Protein AF-A0A6A6GW51-F1 (afdb_monomer)

Radius of gyration: 54.44 Å; Cα contacts (8 Å, |Δi|>4): 30; chains: 1; bounding box: 135×42×123 Å

Mean predicted aligned error: 19.37 Å

Structure (mmCIF, N/CA/C/O backbone):
data_AF-A0A6A6GW51-F1
#
_entry.id   AF-A0A6A6GW51-F1
#
loop_
_atom_site.group_PDB
_atom_site.id
_atom_site.type_symbol
_atom_site.label_atom_id
_atom_site.label_alt_id
_atom_site.label_comp_id
_atom_site.label_asym_id
_atom_site.label_entity_id
_atom_site.label_seq_id
_atom_site.pdbx_PDB_ins_code
_atom_site.Cartn_x
_atom_site.Cartn_y
_atom_site.Cartn_z
_atom_site.occupancy
_atom_site.B_iso_or_equiv
_atom_site.auth_seq_id
_atom_site.auth_comp_id
_atom_site.auth_asym_id
_atom_site.auth_atom_id
_atom_site.pdbx_PDB_model_num
ATOM 1 N N . MET A 1 1 ? -64.949 9.909 53.717 1.00 53.03 1 MET A N 1
ATOM 2 C CA . MET A 1 1 ? -64.886 8.575 53.078 1.00 53.03 1 MET A CA 1
ATOM 3 C C . MET A 1 1 ? -65.392 8.638 51.644 1.00 53.03 1 MET A C 1
ATOM 5 O O . MET A 1 1 ? -64.662 8.200 50.771 1.00 53.03 1 MET A O 1
ATOM 9 N N . GLU A 1 2 ? -66.553 9.251 51.381 1.00 60.69 2 GLU A N 1
ATOM 10 C CA . GLU A 1 2 ? -67.082 9.408 50.010 1.00 60.69 2 GLU A CA 1
ATOM 11 C C . GLU A 1 2 ? -66.197 10.273 49.086 1.00 60.69 2 GLU A C 1
ATOM 13 O O . GLU A 1 2 ? -66.047 9.954 47.909 1.00 60.69 2 GLU A O 1
ATOM 18 N N . SER A 1 3 ? -65.526 11.307 49.610 1.00 69.00 3 SER A N 1
ATOM 19 C CA . SER A 1 3 ? -64.604 12.156 48.832 1.00 69.00 3 SER A CA 1
ATOM 20 C C . SER A 1 3 ? -63.384 11.399 48.292 1.00 69.00 3 SER A C 1
ATOM 22 O O . SER A 1 3 ? -63.082 11.489 47.109 1.00 69.00 3 SER A O 1
ATOM 24 N N . ILE A 1 4 ? -62.739 10.577 49.128 1.00 80.19 4 ILE A N 1
ATOM 25 C CA . ILE A 1 4 ? -61.566 9.775 48.737 1.00 80.19 4 ILE A CA 1
ATOM 26 C C . ILE A 1 4 ? -61.953 8.762 47.653 1.00 80.19 4 ILE A C 1
ATOM 28 O O . ILE A 1 4 ? -61.217 8.578 46.689 1.00 80.19 4 ILE A O 1
ATOM 32 N N . SER A 1 5 ? -63.128 8.128 47.763 1.00 79.00 5 SER A N 1
ATOM 33 C CA . SER A 1 5 ? -63.598 7.203 46.725 1.00 79.00 5 SER A CA 1
ATOM 34 C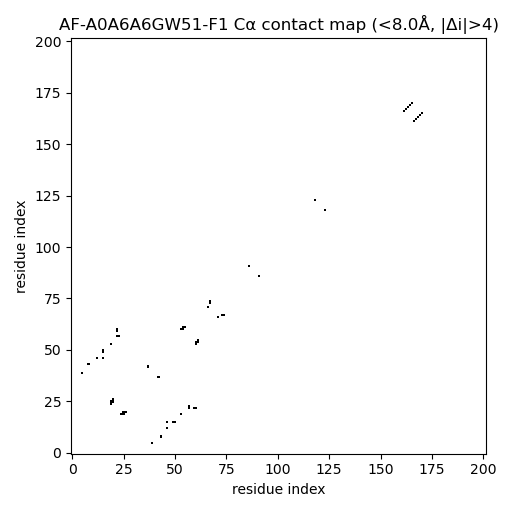 C . SER A 1 5 ? -63.853 7.899 45.388 1.00 79.00 5 SER A C 1
ATOM 36 O O . SER A 1 5 ? -63.518 7.332 44.350 1.00 79.00 5 SER A O 1
ATOM 38 N N . LEU A 1 6 ? -64.376 9.129 45.397 1.00 78.31 6 LEU A N 1
ATOM 39 C CA . LEU A 1 6 ? -64.575 9.911 44.175 1.00 78.31 6 LEU A CA 1
ATOM 40 C C . LEU A 1 6 ? -63.238 10.324 43.547 1.00 78.31 6 LEU A C 1
ATOM 42 O O . LEU A 1 6 ? -63.050 10.116 42.354 1.00 78.31 6 LEU A O 1
ATOM 46 N N . GLU A 1 7 ? -62.276 10.787 44.349 1.00 81.25 7 GLU A N 1
ATOM 47 C CA . GLU A 1 7 ? -60.927 11.130 43.876 1.00 81.25 7 GLU A CA 1
ATOM 48 C C . GLU A 1 7 ? -60.197 9.917 43.273 1.00 81.25 7 GLU A C 1
ATOM 50 O O . GLU A 1 7 ? -59.588 10.011 42.206 1.00 81.25 7 GLU A O 1
ATOM 55 N N . THR A 1 8 ? -60.286 8.741 43.909 1.00 86.94 8 THR A N 1
ATOM 56 C CA . THR A 1 8 ? -59.692 7.516 43.345 1.00 86.94 8 THR A CA 1
ATOM 57 C C . THR A 1 8 ? -60.368 7.089 42.047 1.00 86.94 8 THR A C 1
ATOM 59 O O . THR A 1 8 ? -59.701 6.570 41.154 1.00 86.94 8 THR A O 1
ATOM 62 N N . LEU A 1 9 ? -61.672 7.326 41.916 1.00 82.81 9 LEU A N 1
ATOM 63 C CA . LEU A 1 9 ? -62.430 6.973 40.727 1.00 82.81 9 LEU A CA 1
ATOM 64 C C . LEU A 1 9 ? -62.098 7.911 39.558 1.00 82.81 9 LEU A C 1
ATOM 66 O O . LEU A 1 9 ? -61.848 7.425 38.459 1.00 82.81 9 LEU A O 1
ATOM 70 N N . GLU A 1 10 ? -61.965 9.217 39.801 1.00 82.50 10 GLU A N 1
ATOM 71 C CA . GLU A 1 10 ? -61.469 10.179 38.804 1.00 82.50 10 GLU A CA 1
ATOM 72 C C . GLU A 1 10 ? -60.030 9.855 38.364 1.00 82.50 10 GLU A C 1
ATOM 74 O O . GLU A 1 10 ? -59.686 9.926 37.179 1.00 82.50 10 GLU A O 1
ATOM 79 N N . LEU A 1 11 ? -59.177 9.414 39.295 1.00 85.44 11 LEU A N 1
ATOM 80 C CA . LEU A 1 11 ? -57.831 8.950 38.961 1.00 85.44 11 LEU A CA 1
ATOM 81 C C . LEU A 1 11 ? -57.869 7.696 38.074 1.00 85.44 11 LEU A C 1
ATOM 83 O O . LEU A 1 11 ? -57.087 7.588 37.130 1.00 85.44 11 LEU A O 1
ATOM 87 N N . LEU A 1 12 ? -58.767 6.748 38.343 1.00 84.25 12 LEU A N 1
ATOM 88 C CA . LEU A 1 12 ? -58.925 5.549 37.517 1.00 84.25 12 LEU A CA 1
ATOM 89 C C . LEU A 1 12 ? -59.473 5.879 36.127 1.00 84.25 12 LEU A C 1
ATOM 91 O O . LEU A 1 12 ? -58.944 5.368 35.140 1.00 84.25 12 LEU A O 1
ATOM 95 N N . GLU A 1 13 ? -60.452 6.778 36.035 1.00 83.00 13 GLU A N 1
ATOM 96 C CA . GLU A 1 13 ? -60.959 7.301 34.765 1.00 83.00 13 GLU A CA 1
ATOM 97 C C . GLU A 1 13 ? -59.830 7.954 33.964 1.00 83.00 13 GLU A C 1
ATOM 99 O O . GLU A 1 13 ? -59.575 7.550 32.829 1.00 83.00 13 GLU A O 1
ATOM 104 N N . SER A 1 14 ? -59.077 8.890 34.547 1.00 84.00 14 SER A N 1
ATOM 105 C CA . SER A 1 14 ? -57.968 9.555 33.845 1.00 84.00 14 SER A CA 1
ATOM 106 C C . SER A 1 14 ? -56.879 8.577 33.380 1.00 84.00 14 SER A C 1
ATOM 108 O O . SER A 1 14 ? -56.317 8.728 32.290 1.00 84.00 14 SER A O 1
ATOM 110 N N . ARG A 1 15 ? -56.600 7.532 34.168 1.00 84.62 15 ARG A N 1
ATOM 111 C CA . ARG A 1 15 ? -55.650 6.479 33.795 1.00 84.62 15 ARG A CA 1
ATOM 112 C C . ARG A 1 15 ? -56.169 5.615 32.653 1.00 84.62 15 ARG A C 1
ATOM 114 O O . ARG A 1 15 ? -55.384 5.323 31.753 1.00 84.62 15 ARG A O 1
ATOM 121 N N . LEU A 1 16 ? -57.448 5.242 32.658 1.00 83.06 16 LEU A N 1
ATOM 122 C CA . LEU A 1 16 ? -58.065 4.492 31.563 1.00 83.06 16 LEU A CA 1
ATOM 123 C C . LEU A 1 16 ? -57.949 5.265 30.244 1.00 83.06 16 LEU A C 1
ATOM 125 O O . LEU A 1 16 ? -57.436 4.723 29.269 1.00 83.06 16 LEU A O 1
ATOM 129 N N . HIS A 1 17 ? -58.297 6.554 30.256 1.00 80.31 17 HIS A N 1
ATOM 130 C CA . HIS A 1 17 ? -58.190 7.427 29.082 1.00 80.31 17 HIS A CA 1
ATOM 131 C C . HIS A 1 17 ? -56.751 7.539 28.565 1.00 80.31 17 HIS A C 1
ATOM 133 O O . HIS A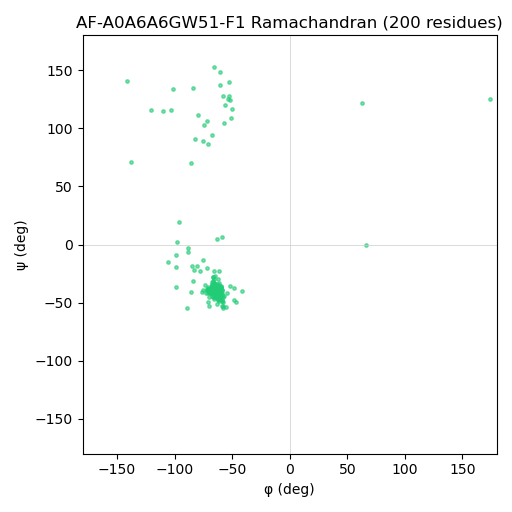 1 17 ? -56.507 7.575 27.360 1.00 80.31 17 HIS A O 1
ATOM 139 N N . ARG A 1 18 ? -55.764 7.576 29.467 1.00 81.38 18 ARG A N 1
ATOM 140 C CA . ARG A 1 18 ? -54.349 7.623 29.080 1.00 81.38 18 ARG A CA 1
ATOM 141 C C . ARG A 1 18 ? -53.886 6.323 28.421 1.00 81.38 18 ARG A C 1
ATOM 143 O O . ARG A 1 18 ? -53.092 6.380 27.485 1.00 81.38 18 ARG A O 1
ATOM 150 N N . ILE A 1 19 ? -54.359 5.174 28.903 1.00 81.94 19 ILE A N 1
ATOM 151 C CA . ILE A 1 19 ? -54.043 3.867 28.312 1.00 81.94 19 ILE A CA 1
ATOM 152 C C . ILE A 1 19 ? -54.729 3.737 26.951 1.00 81.94 19 ILE A C 1
ATOM 154 O O . ILE A 1 19 ? -54.080 3.363 25.981 1.00 81.94 19 ILE A O 1
ATOM 158 N N . GLU A 1 20 ? -56.000 4.116 26.849 1.00 81.19 20 GLU A N 1
ATOM 159 C CA . GLU A 1 20 ? -56.740 4.125 25.588 1.00 81.19 20 GLU A CA 1
ATOM 160 C C . GLU A 1 20 ? -56.057 5.009 24.534 1.00 81.19 20 GLU A C 1
ATOM 162 O O . GLU A 1 20 ? -55.844 4.566 23.403 1.00 81.19 20 GLU A O 1
ATOM 167 N N . TYR A 1 21 ? -55.615 6.211 24.922 1.00 80.19 21 TYR A N 1
ATOM 168 C CA . TYR A 1 21 ? -54.839 7.098 24.056 1.00 80.19 21 TYR A CA 1
ATOM 169 C C . TYR A 1 21 ? -53.510 6.474 23.617 1.00 80.19 21 TYR A C 1
ATOM 171 O O . TYR A 1 21 ? -53.162 6.538 22.440 1.00 80.19 21 TYR A O 1
ATOM 179 N N . ALA A 1 22 ? -52.771 5.852 24.537 1.00 79.75 22 ALA A N 1
ATOM 180 C CA . ALA A 1 22 ? -51.489 5.227 24.222 1.00 79.75 22 ALA A CA 1
ATOM 181 C C . ALA A 1 22 ? -51.632 4.019 23.281 1.00 79.75 22 ALA A C 1
ATOM 183 O O . ALA A 1 22 ? -50.751 3.783 22.460 1.00 79.75 22 ALA A O 1
ATOM 184 N N . VAL A 1 23 ? -52.730 3.267 23.392 1.00 77.31 23 VAL A N 1
ATOM 185 C CA . VAL A 1 23 ? -52.968 2.042 22.617 1.00 77.31 23 VAL A CA 1
ATOM 186 C C . VAL A 1 23 ? -53.587 2.331 21.250 1.00 77.31 23 VAL A C 1
ATOM 188 O O . VAL A 1 23 ? -53.218 1.700 20.264 1.00 77.31 23 VAL A O 1
ATOM 191 N N . THR A 1 24 ? -54.534 3.266 21.165 1.00 76.69 24 THR A N 1
ATOM 192 C CA . THR A 1 24 ? -55.306 3.506 19.931 1.00 76.69 24 THR A CA 1
ATOM 193 C C . THR A 1 24 ? -54.904 4.783 19.193 1.00 76.69 24 THR A C 1
ATOM 195 O O . THR A 1 24 ? -55.285 4.964 18.035 1.00 76.69 24 THR A O 1
ATOM 198 N N . GLY A 1 25 ? -54.159 5.687 19.842 1.00 71.44 25 GLY A N 1
ATOM 199 C CA . GLY A 1 25 ? -53.729 6.976 19.289 1.00 71.44 25 GLY A CA 1
ATOM 200 C C . GLY A 1 25 ? -54.864 7.971 19.010 1.00 71.44 25 GLY A C 1
ATOM 201 O O . GLY A 1 25 ? -54.605 9.080 18.544 1.00 71.44 25 GLY A O 1
ATOM 202 N N . LYS A 1 26 ? -56.122 7.604 19.278 1.00 59.94 26 LYS A N 1
ATOM 203 C CA . LYS A 1 26 ? -57.304 8.433 19.029 1.00 59.94 26 LYS A CA 1
ATOM 204 C C . LYS A 1 26 ? -57.776 9.026 20.350 1.00 59.94 26 LYS A C 1
ATOM 206 O O . LYS A 1 26 ? -58.226 8.307 21.231 1.00 59.94 26 LYS A O 1
ATOM 211 N N . THR A 1 27 ? -57.721 10.350 20.490 1.00 55.50 27 THR A N 1
ATOM 212 C CA . THR A 1 27 ? -58.542 11.035 21.495 1.00 55.50 27 THR A CA 1
ATOM 213 C C . THR A 1 27 ? -59.924 11.209 20.891 1.00 55.50 27 THR A C 1
ATOM 215 O O . THR A 1 27 ? -60.193 12.175 20.176 1.00 55.50 27 THR A O 1
ATOM 218 N N . GLN A 1 28 ? -60.817 10.246 21.107 1.00 47.03 28 GLN A N 1
ATOM 219 C CA . GLN A 1 28 ? -62.205 10.442 20.713 1.00 47.03 28 GLN A CA 1
ATOM 220 C C . GLN A 1 28 ? -62.819 11.473 21.666 1.00 47.03 28 GLN A C 1
ATOM 222 O O . GLN A 1 28 ? -63.351 11.171 22.726 1.00 47.03 28 GLN A O 1
ATOM 227 N N . ARG A 1 29 ? -62.642 12.747 21.319 1.00 44.72 29 ARG A N 1
ATOM 228 C CA . ARG A 1 29 ? -63.246 13.879 22.006 1.00 44.72 29 ARG A CA 1
ATOM 229 C C . ARG A 1 29 ? -64.685 14.000 21.523 1.00 44.72 29 ARG A C 1
ATOM 231 O O . ARG A 1 29 ? -64.880 14.396 20.380 1.00 44.72 29 ARG A O 1
ATOM 238 N N . ALA A 1 30 ? -65.655 13.719 22.393 1.00 37.59 30 ALA A N 1
ATOM 239 C CA . ALA A 1 30 ? -66.802 14.599 22.656 1.00 37.59 30 ALA A C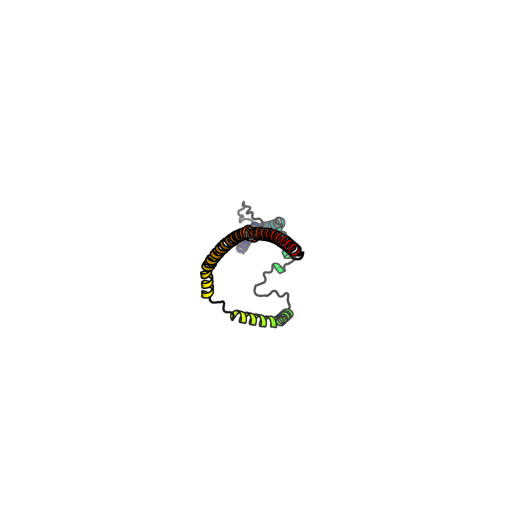A 1
ATOM 240 C C . ALA A 1 30 ? -67.832 13.939 23.592 1.00 37.59 30 ALA A C 1
ATOM 242 O O . ALA A 1 30 ? -68.377 12.897 23.252 1.00 37.59 30 ALA A O 1
ATOM 243 N N . SER A 1 31 ? -68.139 14.660 24.681 1.00 41.00 31 SER A N 1
ATOM 244 C CA . SER A 1 31 ? -69.232 14.480 25.655 1.00 41.00 31 SER A CA 1
ATOM 245 C C . SER A 1 31 ? -69.206 13.178 26.461 1.00 41.00 31 SER A C 1
ATOM 247 O O . SER A 1 31 ? -69.244 12.095 25.911 1.00 41.00 31 SER A O 1
ATOM 249 N N . GLU A 1 32 ? -69.156 13.200 27.788 1.00 41.81 32 GLU A N 1
ATOM 250 C CA . GLU A 1 32 ? -69.950 14.039 28.684 1.00 41.81 32 GLU A CA 1
ATOM 251 C C . GLU A 1 32 ? -69.099 14.519 29.866 1.00 41.81 32 GLU A C 1
ATOM 253 O O . GLU A 1 32 ? -68.299 13.775 30.429 1.00 41.81 32 GLU A O 1
ATOM 258 N N . VAL A 1 33 ? -69.288 15.777 30.269 1.00 46.53 33 VAL A N 1
ATOM 259 C CA . VAL A 1 33 ? -68.902 16.230 31.612 1.00 46.53 33 VAL A CA 1
ATOM 260 C C . VAL A 1 33 ? -69.544 15.252 32.595 1.00 46.53 33 VAL A C 1
ATOM 262 O O . VAL A 1 33 ? -70.761 15.058 32.512 1.00 46.53 33 VAL A O 1
ATOM 265 N N . PRO A 1 34 ? -68.787 14.601 33.490 1.00 49.03 34 PRO A N 1
ATOM 266 C CA . PRO A 1 34 ? -69.358 13.541 34.283 1.00 49.03 34 PRO A CA 1
ATOM 267 C C . PRO A 1 34 ? -70.243 14.223 35.325 1.00 49.03 34 PRO A C 1
ATOM 269 O O . PRO A 1 34 ? -69.761 14.827 36.280 1.00 49.03 34 PRO A O 1
ATOM 272 N N . SER A 1 35 ? -71.560 14.186 35.105 1.00 46.84 35 SER A N 1
ATOM 273 C CA . SER A 1 35 ? -72.533 14.699 36.063 1.00 46.84 35 SER A CA 1
ATOM 274 C C . SER A 1 35 ? -72.201 14.095 37.427 1.00 46.84 35 SER A C 1
ATOM 276 O O . SER A 1 35 ? -72.225 12.870 37.611 1.00 46.84 35 SER A O 1
ATOM 278 N N . HIS A 1 36 ? -71.843 14.951 38.385 1.00 51.97 36 HIS A N 1
ATOM 279 C CA . HIS A 1 36 ? -71.544 14.580 39.771 1.00 51.97 36 HIS A CA 1
ATOM 280 C C . HIS A 1 36 ? -72.773 13.985 40.500 1.00 51.97 36 HIS A C 1
ATOM 282 O O . HIS A 1 36 ? -72.701 13.700 41.689 1.00 51.97 36 HIS A O 1
ATOM 288 N N . ALA A 1 37 ? -73.897 13.781 39.796 1.00 48.62 37 ALA A N 1
ATOM 289 C CA . ALA A 1 37 ? -75.140 13.203 40.301 1.00 48.62 37 ALA A CA 1
ATOM 290 C C . ALA A 1 37 ? -75.315 11.695 40.005 1.00 48.62 37 ALA A C 1
ATOM 292 O O . ALA A 1 37 ? -76.355 11.126 40.332 1.00 48.62 37 ALA A O 1
ATOM 293 N N . SER A 1 38 ? -74.338 11.033 39.374 1.00 59.97 38 SER A N 1
ATOM 294 C CA . SER A 1 38 ? -74.390 9.586 39.103 1.00 59.97 38 SER A CA 1
ATOM 295 C C . SER A 1 38 ? -73.904 8.766 40.306 1.00 59.97 38 SER A C 1
ATOM 297 O O . SER A 1 38 ? -72.885 9.077 40.918 1.00 59.97 38 SER A O 1
ATOM 299 N N . THR A 1 39 ? -74.629 7.701 40.665 1.00 73.31 39 THR A N 1
ATOM 300 C CA . THR A 1 39 ? -74.241 6.798 41.762 1.00 73.31 39 THR A CA 1
ATOM 301 C C . THR A 1 39 ? -72.889 6.148 41.454 1.00 73.31 39 THR A C 1
ATOM 303 O O . THR A 1 39 ? -72.683 5.687 40.332 1.00 73.31 39 THR A O 1
ATOM 306 N N . ILE A 1 40 ? -71.990 6.051 42.441 1.00 74.25 40 ILE A N 1
ATOM 307 C CA . ILE A 1 40 ? -70.626 5.489 42.307 1.00 74.25 40 ILE A CA 1
ATOM 308 C C . ILE A 1 40 ? -70.621 4.130 41.576 1.00 74.25 40 ILE A C 1
ATOM 310 O O . ILE A 1 40 ? -69.754 3.870 40.743 1.00 74.25 40 ILE A O 1
ATOM 314 N N . SER A 1 41 ? -71.631 3.288 41.818 1.00 77.06 41 SER A N 1
ATOM 315 C CA . SER A 1 41 ? -71.807 1.991 41.150 1.00 77.06 41 SER A CA 1
ATOM 316 C C . SER A 1 41 ? -72.000 2.098 39.633 1.00 77.06 41 SER A C 1
ATOM 318 O O . SER A 1 41 ? -71.453 1.291 38.886 1.00 77.06 41 SER A O 1
ATOM 320 N N . SER A 1 42 ? -72.735 3.108 39.157 1.00 76.12 42 SER A N 1
ATOM 321 C CA . SER A 1 42 ? -72.953 3.340 37.723 1.00 76.12 42 SER A CA 1
ATOM 322 C C . SER A 1 42 ? -71.673 3.771 37.004 1.00 76.12 42 SER A C 1
ATOM 324 O O . SER A 1 42 ? -71.425 3.310 35.889 1.00 76.12 42 SER A O 1
ATOM 326 N N . ARG A 1 43 ? -70.824 4.568 37.671 1.00 74.12 43 ARG A N 1
ATOM 327 C CA . ARG A 1 43 ? -69.516 4.988 37.147 1.00 74.12 43 ARG A CA 1
ATOM 328 C C . ARG A 1 43 ? -68.494 3.857 37.123 1.00 74.12 43 ARG A C 1
ATOM 330 O O . ARG A 1 43 ? -67.748 3.701 36.160 1.00 74.12 43 ARG A O 1
ATOM 337 N N . LEU A 1 44 ? -68.494 3.013 38.151 1.00 78.56 44 LEU A N 1
ATOM 338 C CA . LEU A 1 44 ? -67.672 1.807 38.141 1.00 78.56 44 LEU A CA 1
ATOM 339 C C . LEU A 1 44 ? -68.098 0.865 37.003 1.00 78.56 44 LEU A C 1
ATOM 341 O O . LEU A 1 44 ? -67.253 0.345 36.280 1.00 78.56 44 LEU A O 1
ATOM 345 N N . GLY A 1 45 ? -69.408 0.733 36.770 1.00 80.88 45 GLY A N 1
ATOM 346 C CA . GLY A 1 45 ? -69.942 -0.036 35.647 1.00 80.88 45 GLY A CA 1
ATOM 347 C C . GLY A 1 45 ? -69.629 0.563 34.267 1.00 80.88 45 GLY A C 1
ATOM 348 O O . GLY A 1 45 ? -69.548 -0.177 33.288 1.00 80.88 45 GLY A O 1
ATOM 349 N N . SER A 1 46 ? -69.450 1.883 34.126 1.00 78.19 46 SER A N 1
ATOM 350 C CA . SER A 1 46 ? -68.944 2.471 32.871 1.00 78.19 46 SER A CA 1
ATOM 351 C C . SER A 1 46 ? -67.445 2.243 32.687 1.00 78.19 46 SER A C 1
ATOM 353 O O . SER A 1 46 ? -67.030 1.912 31.580 1.00 78.19 46 SER A O 1
ATOM 355 N N . LEU A 1 47 ? -66.650 2.341 33.756 1.00 79.81 47 LEU A N 1
ATOM 356 C CA . LEU A 1 47 ? -65.217 2.029 33.732 1.00 79.81 47 LEU A CA 1
ATOM 357 C C . LEU A 1 47 ? -64.946 0.576 33.335 1.00 79.81 47 LEU A C 1
ATOM 359 O O . LEU A 1 47 ? -64.084 0.310 32.501 1.00 79.81 47 LEU A O 1
ATOM 363 N N . GLU A 1 48 ? -65.701 -0.362 33.904 1.00 82.81 48 GLU A N 1
ATOM 364 C CA . GLU A 1 48 ? -65.573 -1.784 33.593 1.00 82.81 48 GLU A CA 1
ATOM 365 C C . GLU A 1 48 ? -65.923 -2.070 32.129 1.00 82.81 48 GLU A C 1
ATOM 367 O O . GLU A 1 48 ? -65.167 -2.750 31.434 1.00 82.81 48 GLU A O 1
ATOM 372 N N . ARG A 1 49 ? -67.015 -1.481 31.625 1.00 82.69 49 ARG A N 1
ATOM 373 C CA . ARG A 1 49 ? -67.379 -1.577 30.205 1.00 82.69 49 ARG A CA 1
ATOM 374 C C . ARG A 1 49 ? -66.301 -0.981 29.298 1.00 82.69 49 ARG A C 1
ATOM 376 O O . ARG A 1 49 ? -65.988 -1.594 28.285 1.00 82.69 49 ARG A O 1
ATOM 383 N N . GLY A 1 50 ? -65.699 0.148 29.683 1.00 79.62 50 GLY A N 1
ATOM 384 C CA . GLY A 1 50 ? -64.593 0.779 28.952 1.00 79.62 50 GLY A CA 1
ATOM 385 C C . GLY A 1 50 ? -63.328 -0.086 28.903 1.00 79.62 50 GLY A C 1
ATOM 386 O O . GLY A 1 50 ? -62.704 -0.240 27.852 1.00 79.62 50 GLY A O 1
ATOM 387 N N . LEU A 1 51 ? -62.975 -0.727 30.020 1.00 78.50 51 LEU A N 1
ATOM 388 C CA . LEU A 1 51 ? -61.867 -1.685 30.079 1.00 78.50 51 LEU A CA 1
ATOM 389 C C . LEU A 1 51 ? -62.135 -2.927 29.222 1.00 78.50 51 LEU A C 1
ATOM 391 O O . LEU A 1 51 ? -61.252 -3.364 28.486 1.00 78.50 51 LEU A O 1
ATOM 395 N N . GLN A 1 52 ? -63.351 -3.474 29.282 1.00 80.75 52 GLN A N 1
ATOM 396 C CA . GLN A 1 52 ? -63.748 -4.620 28.462 1.00 80.75 52 GLN A CA 1
ATOM 397 C C . GLN A 1 52 ? -63.746 -4.269 26.970 1.00 80.75 52 GLN A C 1
ATOM 399 O O . GLN A 1 52 ? -63.238 -5.053 26.168 1.00 80.75 52 GLN A O 1
ATOM 404 N N . SER A 1 53 ? -64.226 -3.080 26.589 1.00 80.06 53 SER A N 1
ATOM 405 C CA . SER A 1 53 ? -64.162 -2.625 25.198 1.00 80.06 53 SER A CA 1
ATOM 406 C C . SER A 1 53 ? -62.727 -2.416 24.722 1.00 80.06 53 SER A C 1
ATOM 408 O O . SER A 1 53 ? -62.417 -2.747 23.583 1.00 80.06 53 SER A O 1
ATOM 410 N N . LEU A 1 54 ? -61.828 -1.934 25.585 1.00 78.88 54 LEU A N 1
ATOM 411 C CA . LEU A 1 54 ? -60.418 -1.757 25.237 1.00 78.88 54 LEU A CA 1
ATOM 412 C C . LEU A 1 54 ? -59.692 -3.102 25.081 1.00 78.88 54 LEU A C 1
ATOM 414 O O . LEU A 1 54 ? -58.881 -3.262 24.169 1.00 78.88 54 LEU A O 1
ATOM 418 N N . ALA A 1 55 ? -60.019 -4.081 25.928 1.00 79.19 55 ALA A N 1
ATOM 419 C CA . ALA A 1 55 ? -59.484 -5.436 25.837 1.00 79.19 55 ALA A CA 1
ATOM 420 C C . ALA A 1 55 ? -59.966 -6.185 24.582 1.00 79.19 55 ALA A C 1
ATOM 422 O O . ALA A 1 55 ? -59.210 -6.971 24.019 1.00 79.19 55 ALA A O 1
ATOM 423 N N . GLN A 1 56 ? -61.204 -5.942 24.138 1.00 78.81 56 GLN A N 1
ATOM 424 C CA . GLN A 1 56 ? -61.766 -6.557 22.927 1.00 78.81 56 GLN A CA 1
ATOM 425 C C . GLN A 1 56 ? -61.392 -5.807 21.640 1.00 78.81 56 GLN A C 1
ATOM 427 O O . GLN A 1 56 ? -61.277 -6.424 20.586 1.00 78.81 56 GLN A O 1
ATOM 432 N N . GLY A 1 57 ? -61.225 -4.484 21.707 1.00 75.50 57 GLY A N 1
ATOM 433 C CA . GLY A 1 57 ? -60.989 -3.629 20.542 1.00 75.50 57 GLY A CA 1
ATOM 434 C C . GLY A 1 57 ? -59.529 -3.535 20.094 1.00 75.50 57 GLY A C 1
ATOM 435 O O . GLY A 1 57 ? -59.275 -3.128 18.963 1.00 75.50 57 GLY A O 1
ATOM 436 N N . SER A 1 58 ? -58.567 -3.895 20.950 1.00 80.88 58 SER A N 1
ATOM 437 C CA . SER A 1 58 ? -57.139 -3.847 20.628 1.00 80.88 58 SER A CA 1
ATOM 438 C C . SER A 1 58 ? -56.493 -5.225 20.738 1.00 80.88 58 SER A C 1
ATOM 440 O O . SER A 1 58 ? -56.364 -5.782 21.830 1.00 80.88 58 SER A O 1
ATOM 442 N N . GLU A 1 59 ? -56.016 -5.737 19.603 1.00 81.19 59 GLU A N 1
ATOM 443 C CA . GLU A 1 59 ? -55.248 -6.986 19.524 1.00 81.19 59 GLU A CA 1
ATOM 444 C C . GLU A 1 59 ? -54.029 -6.945 20.459 1.00 81.19 59 GLU A C 1
ATOM 446 O O . GLU A 1 59 ? -53.819 -7.872 21.237 1.00 81.19 59 GLU A O 1
ATOM 451 N N . VAL A 1 60 ? -53.332 -5.806 20.515 1.00 81.31 60 VAL A N 1
ATOM 452 C CA . VAL A 1 60 ? -52.154 -5.582 21.370 1.00 81.31 60 VAL A CA 1
ATOM 453 C C . VAL A 1 60 ? -52.467 -5.776 22.856 1.00 81.31 60 VAL A C 1
ATOM 455 O O . VAL A 1 60 ? -51.679 -6.375 23.586 1.00 81.31 6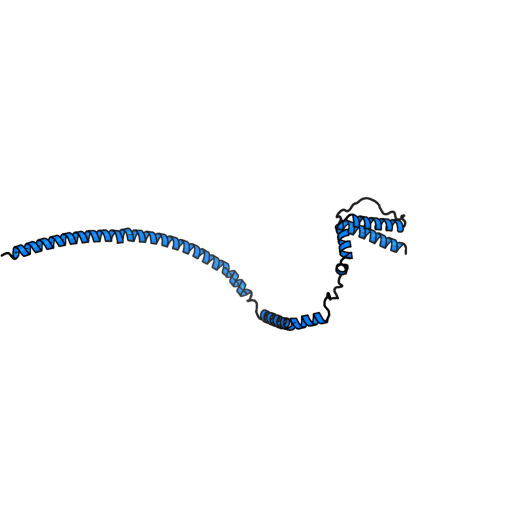0 VAL A O 1
ATOM 458 N N . VAL A 1 61 ? -53.620 -5.294 23.331 1.00 82.62 61 VAL A N 1
ATOM 459 C CA . VAL A 1 61 ? -54.019 -5.461 24.740 1.00 82.62 61 VAL A CA 1
ATOM 460 C C . VAL A 1 61 ? -54.358 -6.922 25.027 1.00 82.62 61 VAL A C 1
ATOM 462 O O . VAL A 1 61 ? -53.972 -7.447 26.072 1.00 82.62 61 VAL A O 1
ATOM 465 N N . SER A 1 62 ? -55.024 -7.601 24.092 1.00 81.00 62 SER A N 1
ATOM 466 C CA . SER A 1 62 ? -55.345 -9.023 24.226 1.00 81.00 62 SER A CA 1
ATOM 467 C C . SER A 1 62 ? -54.087 -9.903 24.254 1.00 81.00 62 SER A C 1
ATOM 469 O O . SER A 1 62 ? -53.982 -10.802 25.092 1.00 81.00 62 SER A O 1
ATOM 471 N N . GLU A 1 63 ? -53.091 -9.597 23.420 1.00 82.81 63 GLU A N 1
ATOM 472 C CA . GLU A 1 63 ? -51.800 -10.281 23.398 1.00 82.81 63 GLU A CA 1
ATOM 473 C C . GLU A 1 63 ? -51.008 -10.029 24.679 1.00 82.81 63 GLU A C 1
ATOM 475 O O . GLU A 1 63 ? -50.434 -10.963 25.236 1.00 82.81 63 GLU A O 1
ATOM 480 N N . LEU A 1 64 ? -51.020 -8.800 25.201 1.00 84.19 64 LEU A N 1
ATOM 481 C CA . LEU A 1 64 ? -50.333 -8.459 26.447 1.00 84.19 64 LEU A CA 1
ATOM 482 C C . LEU A 1 64 ? -50.953 -9.201 27.639 1.00 84.19 64 LEU A C 1
ATOM 484 O O . LEU A 1 64 ? -50.224 -9.756 28.457 1.00 84.19 64 LEU A O 1
ATOM 488 N N . LEU A 1 65 ? -52.284 -9.307 27.704 1.00 83.75 65 LEU A N 1
ATOM 489 C CA . LEU A 1 65 ? -52.968 -10.105 28.728 1.00 83.75 65 LEU A CA 1
ATOM 490 C C . LEU A 1 65 ? -52.672 -11.610 28.585 1.00 83.75 65 LEU A C 1
ATOM 492 O O . LEU A 1 65 ? -52.445 -12.301 29.583 1.00 83.75 65 LEU A O 1
ATOM 496 N N . GLN A 1 66 ? -52.601 -12.138 27.359 1.00 85.31 66 GLN A N 1
ATOM 497 C CA . GLN A 1 66 ? -52.161 -13.520 27.122 1.00 85.31 66 GLN A CA 1
ATOM 498 C C . GLN A 1 66 ? -50.693 -13.737 27.514 1.00 85.31 66 GLN A C 1
ATOM 500 O O . GLN A 1 66 ? -50.336 -14.782 28.059 1.00 85.31 66 GLN A O 1
ATOM 505 N N . LEU A 1 67 ? -49.833 -12.752 27.271 1.00 84.44 67 LEU A N 1
ATOM 506 C CA . LEU A 1 67 ? -48.426 -12.803 27.641 1.00 84.44 67 LEU A CA 1
ATOM 507 C C . LEU A 1 67 ? -48.257 -12.733 29.162 1.00 84.44 67 LEU A C 1
ATOM 509 O O . LEU A 1 67 ? -47.462 -13.482 29.724 1.00 84.44 67 LEU A O 1
ATOM 513 N N . GLN A 1 68 ? -49.045 -11.895 29.837 1.00 84.69 68 GLN A N 1
ATOM 514 C CA . GLN A 1 68 ? -49.061 -11.778 31.293 1.00 84.69 68 GLN A CA 1
ATOM 515 C C . GLN A 1 68 ? -49.529 -13.073 31.964 1.00 84.69 68 GLN A C 1
ATOM 517 O O . GLN A 1 68 ? -48.952 -13.484 32.968 1.00 84.69 68 GLN A O 1
ATOM 522 N N . THR A 1 69 ? -50.546 -13.737 31.408 1.00 83.31 69 THR A N 1
ATOM 523 C CA . THR A 1 69 ? -51.050 -15.013 31.942 1.00 83.31 69 THR A CA 1
ATOM 524 C C . THR A 1 69 ? -50.089 -16.174 31.692 1.00 83.31 69 THR A C 1
ATOM 526 O O . THR A 1 69 ? -49.893 -16.997 32.583 1.00 83.31 69 THR A O 1
ATOM 529 N N . ARG A 1 70 ? -49.444 -16.236 30.518 1.00 85.38 70 ARG A N 1
ATOM 530 C CA . ARG A 1 70 ? -48.435 -17.267 30.208 1.00 85.38 70 ARG A CA 1
ATOM 531 C C . ARG A 1 70 ? -47.133 -17.067 30.974 1.00 85.38 70 ARG A C 1
ATOM 533 O O . ARG A 1 70 ? -46.503 -18.040 31.380 1.00 85.38 70 ARG A O 1
ATOM 540 N N . HIS A 1 71 ? -46.730 -15.816 31.166 1.00 81.50 71 HIS A N 1
ATOM 541 C CA . HIS A 1 71 ? -45.443 -15.474 31.750 1.00 81.50 71 HIS A CA 1
ATOM 542 C C . HIS A 1 71 ? -45.557 -14.320 32.752 1.00 81.50 71 HIS A C 1
ATOM 544 O O . HIS A 1 71 ? -45.043 -13.220 32.517 1.00 81.50 71 HIS A O 1
ATOM 550 N N . PRO A 1 72 ? -46.159 -14.574 33.927 1.00 78.50 72 PRO A N 1
ATOM 551 C CA . PRO A 1 72 ? -46.271 -13.564 34.976 1.00 78.50 72 PRO A CA 1
ATOM 552 C C . PRO A 1 72 ? -44.894 -13.093 35.474 1.00 78.50 72 PRO A C 1
ATOM 554 O O . PRO A 1 72 ? -44.758 -11.985 35.981 1.00 78.50 72 PRO A O 1
ATOM 557 N N . SER A 1 73 ? -43.841 -13.896 35.292 1.00 69.50 73 SER A N 1
ATOM 558 C CA . SER A 1 73 ? -42.464 -13.574 35.677 1.00 69.50 73 SER A CA 1
ATOM 559 C C . SER A 1 73 ? -41.846 -12.392 34.923 1.00 69.50 73 SER A C 1
ATOM 561 O O . SER A 1 73 ? -40.970 -11.745 35.484 1.00 69.50 73 SER A O 1
ATOM 563 N N . TYR A 1 74 ? -42.276 -12.082 33.692 1.00 72.00 74 TYR A N 1
ATOM 564 C CA . TYR A 1 74 ? -41.699 -10.967 32.921 1.00 72.00 74 TYR A CA 1
ATOM 565 C C . TYR A 1 74 ? -42.208 -9.592 33.364 1.00 72.00 74 TYR A C 1
ATOM 567 O O . TYR A 1 74 ? -41.535 -8.589 33.145 1.00 72.00 74 TYR A O 1
ATOM 575 N N . PHE A 1 75 ? -43.383 -9.543 33.994 1.00 68.69 75 PHE A N 1
ATOM 576 C CA . PHE A 1 75 ? -44.035 -8.294 34.398 1.00 68.69 75 PHE A CA 1
ATOM 577 C C . PHE A 1 75 ? -43.813 -7.941 35.869 1.00 68.69 75 PHE A C 1
ATOM 579 O O . PHE A 1 75 ? -44.120 -6.825 36.287 1.00 68.69 75 PHE A O 1
ATOM 586 N N . HIS A 1 76 ? -43.239 -8.853 36.655 1.00 69.12 76 HIS A N 1
ATOM 587 C CA . HIS A 1 76 ? -42.674 -8.485 37.942 1.00 69.12 76 HIS A CA 1
ATOM 588 C C . HIS A 1 76 ? -41.393 -7.699 37.676 1.00 69.12 76 HIS A C 1
ATOM 590 O O . HIS A 1 76 ? -40.378 -8.260 37.267 1.00 69.12 76 HIS A O 1
ATOM 596 N N . THR A 1 77 ? -41.444 -6.384 37.891 1.00 55.09 77 THR A N 1
ATOM 597 C CA . THR A 1 77 ? -40.249 -5.545 37.908 1.00 55.09 77 THR A CA 1
ATOM 598 C C . THR A 1 77 ? -39.317 -6.113 38.966 1.00 55.09 77 THR A C 1
ATOM 600 O O . THR A 1 77 ? -39.582 -5.974 40.162 1.00 55.09 77 THR A O 1
ATOM 603 N N . LEU A 1 78 ? -38.267 -6.808 38.526 1.00 53.97 78 LEU A N 1
ATOM 604 C CA . LEU A 1 78 ? -37.180 -7.245 39.386 1.00 53.97 78 LEU A CA 1
ATOM 605 C C . LEU A 1 78 ? -36.714 -6.005 40.146 1.00 53.97 78 LEU A C 1
ATOM 607 O O . LEU A 1 78 ? -36.176 -5.068 39.556 1.00 53.97 78 LEU A O 1
ATOM 611 N N . SER A 1 79 ? -37.010 -5.964 41.445 1.00 51.38 79 SER A N 1
ATOM 612 C CA . SER A 1 79 ? -36.464 -4.945 42.328 1.00 51.38 79 SER A CA 1
ATOM 613 C C . SER A 1 79 ? -34.952 -4.993 42.141 1.00 51.38 79 SER A C 1
ATOM 615 O O . SER A 1 79 ? -34.363 -6.067 42.264 1.00 51.38 79 SER A O 1
ATOM 617 N N . ALA A 1 80 ? -34.333 -3.860 41.803 1.00 55.28 80 ALA A N 1
ATOM 618 C CA . ALA A 1 80 ? -32.930 -3.739 41.385 1.00 55.28 80 ALA A CA 1
ATOM 619 C C . ALA A 1 80 ? -31.887 -4.237 42.420 1.00 55.28 80 ALA A C 1
ATOM 621 O O . ALA A 1 80 ? -30.689 -4.069 42.225 1.00 55.28 80 ALA A O 1
ATOM 622 N N . SER A 1 81 ? -32.338 -4.840 43.521 1.00 53.69 81 SER A N 1
ATOM 623 C CA . SER A 1 81 ? -31.548 -5.386 44.621 1.00 53.69 81 SER A CA 1
ATOM 624 C C . SER A 1 81 ? -31.328 -6.907 44.544 1.00 53.69 81 SER A C 1
ATOM 626 O O . SER A 1 81 ? -30.398 -7.410 45.169 1.00 53.69 81 SER A O 1
ATOM 628 N N . SER A 1 82 ? -32.124 -7.671 43.779 1.00 51.19 82 SER A N 1
ATOM 629 C CA . SER A 1 82 ? -31.928 -9.129 43.679 1.00 51.19 82 SER A CA 1
ATOM 630 C C . SER A 1 82 ? -31.409 -9.539 42.295 1.00 51.19 82 SER A C 1
ATOM 632 O O . SER A 1 82 ? -32.151 -9.389 41.317 1.00 51.19 82 SER A O 1
ATOM 634 N N . PRO A 1 83 ? -30.178 -10.075 42.175 1.00 55.44 83 PRO A N 1
ATOM 635 C CA . PRO A 1 83 ? -29.712 -10.648 40.918 1.00 55.44 83 PRO A CA 1
ATOM 636 C C . PRO A 1 83 ? -30.628 -11.815 40.503 1.00 55.44 83 PRO A C 1
ATOM 638 O O . PRO A 1 83 ? -31.179 -12.493 41.375 1.00 55.44 83 PRO A O 1
ATOM 641 N N . PRO A 1 84 ? -30.815 -12.068 39.195 1.00 54.19 84 PRO A N 1
ATOM 642 C CA . PRO A 1 84 ? -31.724 -13.099 38.707 1.00 54.19 84 PRO A CA 1
ATOM 643 C C . PRO A 1 84 ? -31.186 -14.489 39.078 1.00 54.19 84 PRO A C 1
ATOM 645 O O . PRO A 1 84 ? -30.361 -15.070 38.378 1.00 54.19 84 PRO A O 1
ATOM 648 N N . SER A 1 85 ? -31.631 -15.031 40.210 1.00 59.78 85 SER A N 1
ATOM 649 C CA . SER A 1 85 ? -31.226 -16.345 40.705 1.00 59.78 85 SER A CA 1
ATOM 650 C C . SER A 1 85 ? -32.089 -17.447 40.086 1.00 59.78 85 SER A C 1
ATOM 652 O O . SER A 1 85 ? -32.914 -18.059 40.761 1.00 59.78 85 SER A O 1
ATOM 654 N N . SER A 1 86 ? -31.914 -17.715 38.790 1.00 59.84 86 SER A N 1
ATOM 655 C CA . SER A 1 86 ? -32.238 -19.050 38.259 1.00 59.84 86 SER A CA 1
ATOM 656 C C . SER A 1 86 ? -31.167 -20.080 38.642 1.00 59.84 86 SER A C 1
ATOM 658 O O . SER A 1 86 ? -31.389 -21.281 38.515 1.00 59.84 86 SER A O 1
ATOM 660 N N . LEU A 1 87 ? -30.012 -19.607 39.125 1.00 63.53 87 LEU A N 1
ATOM 661 C CA . LEU A 1 87 ? -28.874 -20.417 39.532 1.00 63.53 87 LEU A CA 1
ATOM 662 C C . LEU A 1 87 ? -28.827 -20.546 41.056 1.00 63.53 87 LEU A C 1
ATOM 664 O O . LEU A 1 87 ? -28.957 -19.556 41.781 1.00 63.53 87 LEU A O 1
ATOM 668 N N . SER A 1 88 ? -28.619 -21.766 41.550 1.00 79.94 88 SER A N 1
ATOM 669 C CA . SER A 1 88 ? -28.396 -22.005 42.976 1.00 79.94 88 SER A CA 1
ATOM 670 C C . SER A 1 88 ? -27.071 -21.375 43.424 1.00 79.94 88 SER A C 1
ATOM 672 O O . SER A 1 88 ? -26.119 -21.278 42.650 1.00 79.94 88 SER A O 1
ATOM 674 N N . SER A 1 89 ? -26.965 -20.997 44.702 1.00 80.81 89 SER A N 1
ATOM 675 C CA . SER A 1 89 ? -25.718 -20.455 45.280 1.00 80.81 89 SER A CA 1
ATOM 676 C C . SER A 1 89 ? -24.500 -21.360 45.013 1.00 80.81 89 SER A C 1
ATOM 678 O O . SER A 1 89 ? -23.410 -20.887 44.694 1.00 80.81 89 SER A O 1
ATOM 680 N N . SER A 1 90 ? -24.707 -22.682 45.016 1.00 80.75 90 SER A N 1
ATOM 681 C CA . SER A 1 90 ? -23.681 -23.666 44.656 1.00 80.75 90 SER A CA 1
ATOM 682 C C . SER A 1 90 ? -23.215 -23.577 43.197 1.00 80.75 90 SER A C 1
ATOM 684 O O . SER A 1 90 ? -22.027 -23.744 42.933 1.00 80.75 90 SER A O 1
ATOM 686 N N . GLN A 1 91 ? -24.110 -23.286 42.250 1.00 84.25 91 GLN A N 1
ATOM 687 C CA . GLN A 1 91 ? -23.768 -23.124 40.834 1.00 84.25 91 GLN A CA 1
ATOM 688 C C . GLN A 1 91 ? -23.001 -21.824 40.593 1.00 84.25 91 GLN A C 1
ATOM 690 O O . GLN A 1 91 ? -22.040 -21.818 39.830 1.00 84.25 91 GLN A O 1
ATOM 695 N N . VAL A 1 92 ? -23.368 -20.743 41.286 1.00 85.44 92 VAL A N 1
ATOM 696 C CA . VAL A 1 92 ? -22.630 -19.473 41.219 1.00 85.44 92 VAL A CA 1
ATOM 697 C C . VAL A 1 92 ? -21.204 -19.656 41.737 1.00 85.44 92 VAL A C 1
ATOM 699 O O . VAL A 1 92 ? -20.259 -19.245 41.070 1.00 85.44 92 VAL A O 1
ATOM 702 N N . LEU A 1 93 ? -21.026 -20.337 42.874 1.00 88.69 93 LEU A N 1
ATOM 703 C CA . LEU A 1 93 ? -19.694 -20.646 43.402 1.00 88.69 93 LEU A CA 1
ATOM 704 C C . LEU A 1 93 ? -18.886 -21.532 42.449 1.00 88.69 93 LEU A C 1
ATOM 706 O O . LEU A 1 93 ? -17.706 -21.267 42.238 1.00 88.69 93 LEU A O 1
ATOM 710 N N . ALA A 1 94 ? -19.510 -22.540 41.834 1.00 87.25 94 ALA A N 1
ATOM 711 C CA . ALA A 1 94 ? -18.844 -23.386 40.847 1.00 87.25 94 ALA A CA 1
ATOM 712 C C . ALA A 1 94 ? -18.371 -22.584 39.623 1.00 87.25 94 ALA 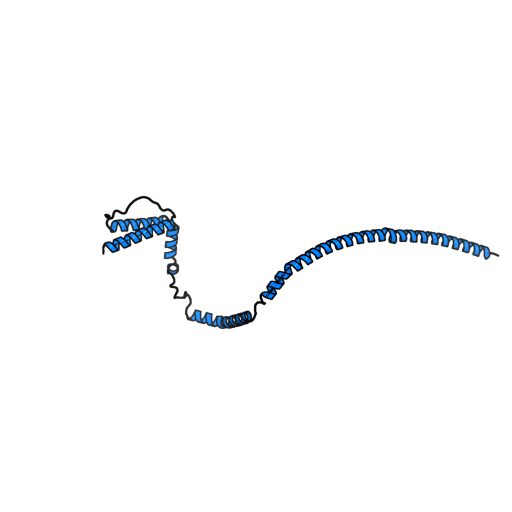A C 1
ATOM 714 O O . ALA A 1 94 ? -17.248 -22.778 39.166 1.00 87.25 94 ALA A O 1
ATOM 715 N N . ILE A 1 95 ? -19.190 -21.649 39.130 1.00 88.44 95 ILE A N 1
ATOM 716 C CA . ILE A 1 95 ? -18.830 -20.768 38.012 1.00 88.44 95 ILE A CA 1
ATOM 717 C C . ILE A 1 95 ? -17.684 -19.836 38.408 1.00 88.44 95 ILE A C 1
ATOM 719 O O . ILE A 1 95 ? -16.714 -19.740 37.665 1.00 88.44 95 ILE A O 1
ATOM 723 N N . VAL A 1 96 ? -17.758 -19.195 39.579 1.00 90.38 96 VAL A N 1
ATOM 724 C CA . VAL A 1 96 ? -16.714 -18.277 40.068 1.00 90.38 96 VAL A CA 1
ATOM 725 C C . VAL A 1 96 ? -15.385 -19.003 40.283 1.00 90.38 96 VAL A C 1
ATOM 727 O O . VAL A 1 96 ? -14.330 -18.474 39.943 1.00 90.38 96 VAL A O 1
ATOM 730 N N . LEU A 1 97 ? -15.417 -20.226 40.815 1.00 91.50 97 LEU A N 1
ATOM 731 C CA . LEU A 1 97 ? -14.215 -21.044 40.974 1.00 91.50 97 LEU A CA 1
ATOM 732 C C . LEU A 1 97 ? -13.656 -21.501 39.621 1.00 91.50 97 LEU A C 1
ATOM 734 O O . LEU A 1 97 ? -12.441 -21.501 39.441 1.00 91.50 97 LEU A O 1
ATOM 738 N N . ALA A 1 98 ? -14.518 -21.831 38.657 1.00 92.12 98 ALA A N 1
ATOM 739 C CA . ALA A 1 98 ? -14.095 -22.172 37.301 1.00 92.12 98 ALA A CA 1
ATOM 740 C C . ALA A 1 98 ? -13.504 -20.965 36.545 1.00 92.12 98 ALA A C 1
ATOM 742 O O . ALA A 1 98 ? -12.573 -21.136 35.760 1.00 92.12 98 ALA A O 1
ATOM 743 N N . SER A 1 99 ? -14.000 -19.746 36.789 1.00 90.38 99 SER A N 1
ATOM 744 C CA . SER A 1 99 ? -13.498 -18.507 36.179 1.00 90.38 99 SER A CA 1
ATOM 745 C C . SER A 1 99 ? -12.355 -17.837 36.954 1.00 90.38 99 SER A C 1
ATOM 747 O O . SER A 1 99 ? -11.741 -16.906 36.435 1.00 90.38 99 SER A O 1
ATOM 749 N N . ALA A 1 100 ? -12.008 -18.325 38.148 1.00 91.31 100 ALA A N 1
ATOM 750 C CA . ALA A 1 100 ? -10.911 -17.817 38.975 1.00 91.31 100 ALA A CA 1
ATOM 751 C C . ALA A 1 100 ? -9.580 -17.575 38.223 1.00 91.31 100 ALA A C 1
ATOM 753 O O . ALA A 1 100 ? -9.035 -16.472 38.341 1.00 91.31 100 ALA A O 1
ATOM 754 N N . PRO A 1 101 ? -9.049 -18.524 37.419 1.00 91.19 101 PRO A N 1
ATOM 755 C CA . PRO A 1 101 ? -7.809 -18.292 36.675 1.00 91.19 101 PRO A CA 1
ATOM 756 C C . PRO A 1 101 ? -7.951 -17.193 35.612 1.00 91.19 101 PRO A C 1
ATOM 758 O O . PRO A 1 101 ? -7.026 -16.405 35.425 1.00 91.19 101 PRO A O 1
ATOM 761 N N . LEU A 1 102 ? -9.126 -17.059 34.986 1.00 93.25 102 LEU A N 1
ATOM 762 C CA . LEU A 1 102 ? -9.388 -16.010 33.995 1.00 93.25 102 LEU A CA 1
ATOM 763 C C . LEU A 1 102 ? -9.358 -14.612 34.618 1.00 93.25 102 LEU A C 1
ATOM 765 O O . LEU A 1 102 ? -8.919 -13.669 33.963 1.00 93.25 102 LEU A O 1
ATOM 769 N N . TYR A 1 103 ? -9.778 -14.449 35.877 1.00 91.69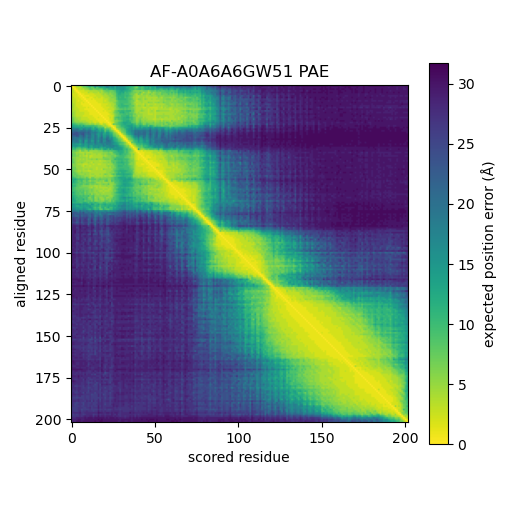 103 TYR A N 1
ATOM 770 C CA . TYR A 1 103 ? -9.666 -13.157 36.566 1.00 91.69 103 TYR A CA 1
ATOM 771 C C . TYR A 1 103 ? -8.208 -12.753 36.784 1.00 91.69 103 TYR A C 1
ATOM 773 O O . TYR A 1 103 ? -7.856 -11.595 36.574 1.00 91.69 103 TYR A O 1
ATOM 781 N N . SER A 1 104 ? -7.345 -13.703 37.149 1.00 90.94 104 SER A N 1
ATOM 782 C CA . SER A 1 104 ? -5.914 -13.431 37.312 1.00 90.94 104 SER A CA 1
ATOM 783 C C . SER A 1 104 ? -5.230 -13.140 35.971 1.00 90.94 104 SER A C 1
ATOM 785 O O . SER A 1 104 ? -4.461 -12.184 35.875 1.00 90.94 104 SER A O 1
ATOM 787 N N . GLU A 1 105 ? -5.558 -13.895 34.917 1.00 92.56 105 GLU A N 1
ATOM 788 C CA . GLU A 1 105 ? -5.032 -13.657 33.568 1.00 92.56 105 GLU A CA 1
ATOM 789 C C . GLU A 1 105 ? -5.503 -12.330 32.966 1.00 92.56 105 GLU A C 1
ATOM 791 O O . GLU A 1 105 ? -4.731 -11.623 32.324 1.00 92.56 105 GLU A O 1
ATOM 796 N N . THR A 1 106 ? -6.772 -11.966 33.145 1.00 93.50 106 THR A N 1
ATOM 797 C CA . THR A 1 106 ? -7.290 -10.689 32.635 1.00 93.50 106 THR A CA 1
ATOM 798 C C . THR A 1 106 ? -6.739 -9.511 33.424 1.00 93.50 106 THR A C 1
ATOM 800 O O . THR A 1 106 ? -6.376 -8.510 32.812 1.00 93.50 106 THR A O 1
ATOM 803 N N . ALA A 1 107 ? -6.587 -9.635 34.746 1.00 92.44 107 ALA A N 1
ATOM 804 C CA . ALA A 1 107 ? -5.926 -8.621 35.560 1.00 92.44 107 ALA A CA 1
ATOM 805 C C . ALA A 1 107 ? -4.467 -8.415 35.125 1.00 92.44 107 ALA A C 1
ATOM 807 O O . ALA A 1 107 ? -4.066 -7.277 34.900 1.00 92.44 107 ALA A O 1
ATOM 808 N N . SER A 1 108 ? -3.696 -9.491 34.915 1.00 90.56 108 SER A N 1
ATOM 809 C CA . SER A 1 108 ? -2.305 -9.374 34.457 1.00 90.56 108 SER A CA 1
ATOM 810 C C . SER A 1 108 ? -2.200 -8.775 33.051 1.00 90.56 108 SER A C 1
ATOM 812 O O . SER A 1 108 ? -1.340 -7.929 32.811 1.00 90.56 108 SER A O 1
ATOM 814 N N . ARG A 1 109 ? -3.116 -9.129 32.137 1.00 90.31 109 ARG A N 1
ATOM 815 C CA . ARG A 1 109 ? -3.206 -8.516 30.800 1.00 90.31 109 ARG A CA 1
ATOM 816 C C . ARG A 1 109 ? -3.570 -7.036 30.860 1.00 90.31 109 ARG A C 1
ATOM 818 O O . ARG A 1 109 ? -3.001 -6.261 30.102 1.00 90.31 109 ARG A O 1
ATOM 825 N N . LEU A 1 110 ? -4.488 -6.635 31.739 1.00 91.06 110 LEU A N 1
ATOM 826 C CA . LEU A 1 110 ? -4.863 -5.230 31.915 1.00 91.06 110 LEU A CA 1
ATOM 827 C C . LEU A 1 110 ? -3.733 -4.413 32.540 1.00 91.06 110 LEU A C 1
ATOM 829 O O . LEU A 1 110 ? -3.488 -3.302 32.086 1.00 91.06 110 LEU A O 1
ATOM 833 N N . THR A 1 111 ? -3.009 -4.964 33.516 1.00 89.31 111 THR A N 1
ATOM 834 C CA . THR A 1 111 ? -1.798 -4.330 34.055 1.00 89.31 111 THR A CA 1
ATOM 835 C C . THR A 1 111 ? -0.734 -4.190 32.969 1.00 89.31 111 THR A C 1
ATOM 837 O O . THR A 1 111 ? -0.226 -3.096 32.759 1.00 89.31 111 THR A O 1
ATOM 840 N N . SER A 1 112 ? -0.491 -5.244 32.186 1.00 88.69 112 SER A N 1
ATOM 841 C CA . SER A 1 112 ? 0.439 -5.182 31.054 1.00 88.69 112 SER A CA 1
ATOM 842 C C . SER A 1 112 ? 0.013 -4.173 29.979 1.00 88.69 112 SER A C 1
ATOM 844 O O . SER A 1 112 ? 0.876 -3.586 29.337 1.00 88.69 112 SER A O 1
ATOM 846 N N . LEU A 1 113 ? -1.291 -3.969 29.763 1.00 84.44 113 LEU A N 1
ATOM 847 C CA . LEU A 1 113 ? -1.830 -2.946 28.858 1.00 84.44 113 LEU A CA 1
ATOM 848 C C . LEU A 1 113 ? -1.709 -1.534 29.435 1.00 84.44 113 LEU A C 1
ATOM 850 O O . LEU A 1 113 ? -1.480 -0.598 28.679 1.00 84.44 113 LEU A O 1
ATOM 854 N N . ALA A 1 114 ? -1.852 -1.377 30.750 1.00 82.50 114 ALA A N 1
ATOM 855 C CA . ALA A 1 114 ? -1.632 -0.105 31.431 1.00 82.50 114 ALA A CA 1
ATOM 856 C C . ALA A 1 114 ? -0.153 0.317 31.385 1.00 82.50 114 ALA A C 1
ATOM 858 O O . ALA A 1 114 ? 0.135 1.509 31.291 1.00 82.50 114 ALA A O 1
ATOM 859 N N . ASP A 1 115 ? 0.768 -0.652 31.376 1.00 80.38 115 ASP A N 1
ATOM 860 C CA . ASP A 1 115 ? 2.208 -0.414 31.214 1.00 80.38 115 ASP A CA 1
ATOM 861 C C . ASP A 1 115 ? 2.586 0.005 29.779 1.00 80.38 115 ASP A C 1
ATOM 863 O O . ASP A 1 115 ? 3.624 0.639 29.558 1.00 80.38 115 ASP A O 1
ATOM 867 N N . LEU A 1 116 ? 1.734 -0.282 28.785 1.00 76.94 116 LEU A N 1
ATOM 868 C CA . LEU A 1 116 ? 1.891 0.237 27.428 1.00 76.94 116 LEU A CA 1
ATOM 869 C C . LEU A 1 116 ? 1.471 1.708 27.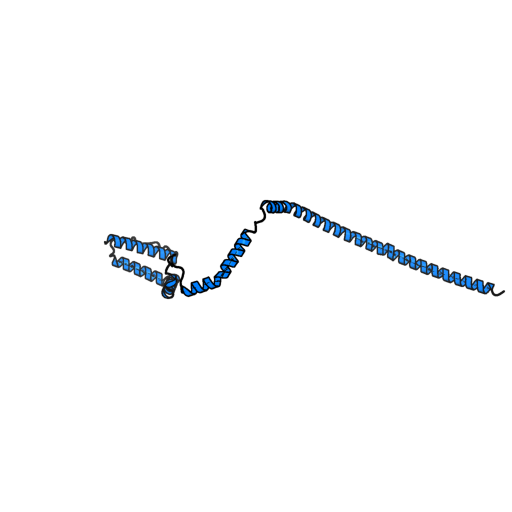401 1.00 76.94 116 LEU A C 1
ATOM 871 O O . LEU A 1 116 ? 0.321 2.057 27.134 1.00 76.94 116 LEU A O 1
ATOM 875 N N . THR A 1 117 ? 2.432 2.593 27.660 1.00 71.38 117 THR A N 1
ATOM 876 C CA . THR A 1 117 ? 2.231 4.029 27.448 1.00 71.38 117 THR A CA 1
ATOM 877 C C . THR A 1 117 ? 1.810 4.273 25.998 1.00 71.38 117 THR A C 1
ATOM 879 O O . THR A 1 117 ? 2.522 3.925 25.053 1.00 71.38 117 THR A O 1
ATOM 882 N N . VAL A 1 118 ? 0.620 4.851 25.808 1.00 69.06 118 VAL A N 1
ATOM 883 C CA . VAL A 1 118 ? 0.196 5.355 24.497 1.00 69.06 118 VAL A CA 1
ATOM 884 C C . VAL A 1 118 ? 1.303 6.294 24.006 1.00 69.06 118 VAL A C 1
ATOM 886 O O . VAL A 1 118 ? 1.716 7.170 24.774 1.00 69.06 118 VAL A O 1
ATOM 889 N N . PRO A 1 119 ? 1.829 6.111 22.778 1.00 73.50 119 PRO A N 1
ATOM 890 C CA . PRO A 1 119 ? 2.941 6.912 22.290 1.00 73.50 119 PRO A CA 1
ATOM 891 C C . PRO A 1 119 ? 2.615 8.403 22.429 1.00 73.50 119 PRO A C 1
ATOM 893 O O . PRO A 1 119 ? 1.471 8.805 22.191 1.00 73.50 119 PRO A O 1
ATOM 896 N N . PRO A 1 120 ? 3.595 9.231 22.835 1.00 76.31 120 PRO A N 1
ATOM 897 C CA . PRO A 1 120 ? 3.334 10.608 23.212 1.00 76.31 120 PRO A CA 1
ATOM 898 C C . PRO A 1 120 ? 2.683 11.354 22.046 1.00 76.31 120 PRO A C 1
ATOM 900 O O . PRO A 1 120 ? 3.217 11.394 20.936 1.00 76.31 120 PRO A O 1
ATOM 903 N N . THR A 1 121 ? 1.547 11.998 22.320 1.00 76.00 121 THR A N 1
ATOM 904 C CA . THR A 1 121 ? 0.782 12.834 21.384 1.00 76.00 121 THR A CA 1
ATOM 905 C C . THR A 1 121 ? 1.641 13.748 20.490 1.00 76.00 121 THR A C 1
ATOM 907 O O . THR A 1 121 ? 1.336 13.813 19.300 1.00 76.00 121 THR A O 1
ATOM 910 N N . PRO A 1 122 ? 2.738 14.403 20.952 1.00 80.81 122 PRO A N 1
ATOM 911 C CA . PRO A 1 122 ? 3.593 15.208 20.067 1.00 80.81 122 PRO A CA 1
ATOM 912 C C . PRO A 1 122 ? 4.289 14.418 18.941 1.00 80.81 122 PRO A C 1
ATOM 914 O O . PRO A 1 122 ? 4.534 14.959 17.862 1.00 80.81 122 PRO A O 1
ATOM 917 N N . ALA A 1 123 ? 4.598 13.134 19.146 1.00 82.25 123 ALA A N 1
ATOM 918 C CA . ALA A 1 123 ? 5.182 12.297 18.098 1.00 82.25 123 ALA A CA 1
ATOM 919 C C . ALA A 1 123 ? 4.145 11.981 17.007 1.00 82.25 123 ALA A C 1
ATOM 921 O O . ALA A 1 123 ? 4.450 12.050 15.819 1.00 82.25 123 ALA A O 1
ATOM 922 N N . LEU A 1 124 ? 2.894 11.732 17.398 1.00 85.31 124 LEU A N 1
ATOM 923 C CA . LEU A 1 124 ? 1.797 11.483 16.460 1.00 85.31 124 LEU A CA 1
ATOM 924 C C . LEU A 1 124 ? 1.407 12.748 15.684 1.00 85.31 124 LEU A C 1
ATOM 926 O O . LEU A 1 124 ? 1.195 12.690 14.474 1.00 85.31 124 LEU A O 1
ATOM 930 N N . THR A 1 125 ? 1.369 13.911 16.339 1.00 86.19 125 THR A N 1
ATOM 931 C CA . THR A 1 125 ? 1.070 15.181 15.657 1.00 86.19 125 THR A CA 1
ATOM 932 C C . THR A 1 125 ? 2.180 15.589 14.694 1.00 86.19 125 THR A C 1
ATOM 934 O O . THR A 1 125 ? 1.887 16.093 13.607 1.00 86.19 125 THR A O 1
ATOM 937 N N . SER A 1 126 ? 3.448 15.320 15.028 1.00 87.25 126 SER A N 1
ATOM 938 C CA . SER 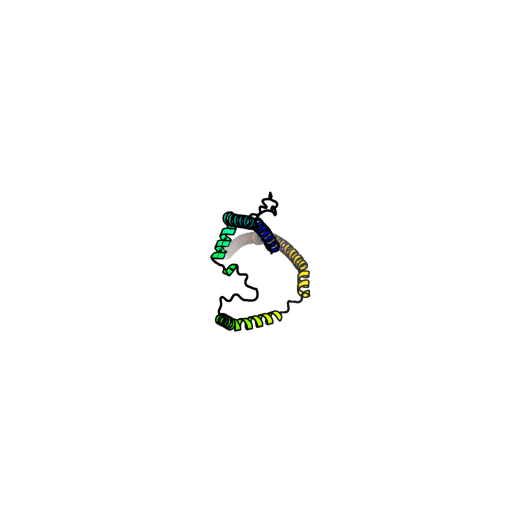A 1 126 ? 4.550 15.558 14.090 1.00 87.25 126 SER A CA 1
ATOM 939 C C . SER A 1 126 ? 4.457 14.649 12.857 1.00 87.25 126 SER A C 1
ATOM 941 O O . SER A 1 126 ? 4.683 15.127 11.746 1.00 87.25 126 SER A O 1
ATOM 943 N N . LEU A 1 127 ? 4.007 13.398 13.002 1.00 89.44 127 LEU A N 1
ATOM 944 C CA . LEU A 1 127 ? 3.763 12.492 11.873 1.00 89.44 127 LEU A CA 1
ATOM 945 C C . LEU A 1 127 ? 2.659 13.025 10.945 1.00 89.44 127 LEU A C 1
ATOM 947 O O . LEU A 1 127 ? 2.849 13.082 9.730 1.00 89.44 127 LEU A O 1
ATOM 951 N N . ILE A 1 128 ? 1.552 13.517 11.510 1.00 91.31 128 ILE A N 1
ATOM 952 C CA . ILE A 1 128 ? 0.472 14.153 10.736 1.00 91.31 128 ILE A CA 1
ATOM 953 C C . ILE A 1 128 ? 0.998 15.385 9.980 1.00 91.31 128 ILE A C 1
ATOM 955 O O . ILE A 1 128 ? 0.672 15.589 8.812 1.00 91.31 128 ILE A O 1
ATOM 959 N N . SER A 1 129 ? 1.886 16.174 10.594 1.00 91.94 129 SER A N 1
ATOM 960 C CA . SER A 1 129 ? 2.489 17.339 9.928 1.00 91.94 129 SER A CA 1
ATOM 961 C C . SER A 1 129 ? 3.399 16.982 8.740 1.00 91.94 129 SER A C 1
ATOM 963 O O . SER A 1 129 ? 3.597 17.803 7.840 1.00 91.94 129 SER A O 1
ATOM 965 N N . LEU A 1 130 ? 3.933 15.755 8.693 1.00 95.44 130 LEU A N 1
ATOM 966 C CA . LEU A 1 130 ? 4.775 15.268 7.594 1.00 95.44 130 LEU A CA 1
ATOM 967 C C . LEU A 1 130 ? 3.968 14.751 6.396 1.00 95.44 130 LEU A C 1
ATOM 969 O O . LEU A 1 130 ? 4.482 14.758 5.275 1.00 95.44 130 LEU A O 1
ATOM 973 N N . GLN A 1 131 ? 2.705 14.375 6.591 1.00 95.88 131 GLN A N 1
ATOM 974 C CA . GLN A 1 131 ? 1.812 13.882 5.540 1.00 95.88 131 GLN A CA 1
ATOM 975 C C . GLN A 1 131 ? 1.774 14.753 4.263 1.00 95.88 131 GLN A C 1
ATOM 977 O O . GLN A 1 131 ? 1.959 14.203 3.175 1.00 95.88 131 GLN A O 1
ATOM 982 N N . PRO A 1 132 ? 1.628 16.095 4.321 1.00 96.19 132 PRO A N 1
ATOM 983 C CA . PRO A 1 132 ? 1.627 16.919 3.110 1.00 96.19 132 PRO A CA 1
ATOM 984 C C . PRO A 1 132 ? 2.979 16.935 2.386 1.00 96.19 132 PRO A C 1
ATOM 986 O O . PRO A 1 132 ? 3.023 17.129 1.172 1.00 96.19 132 PRO A O 1
ATOM 989 N N . ARG A 1 133 ? 4.098 16.741 3.098 1.00 96.31 133 ARG A N 1
ATOM 990 C CA . ARG A 1 133 ? 5.423 16.646 2.465 1.00 96.31 133 ARG A CA 1
ATOM 991 C C . ARG A 1 133 ? 5.559 15.336 1.695 1.00 96.31 133 ARG A C 1
ATOM 993 O O . ARG A 1 133 ? 6.050 15.371 0.572 1.00 96.31 133 ARG A O 1
ATOM 1000 N N . ILE A 1 134 ? 5.078 14.234 2.274 1.00 96.75 134 ILE A N 1
ATOM 1001 C CA . ILE A 1 134 ? 5.059 12.911 1.636 1.00 96.75 134 ILE A CA 1
ATOM 1002 C C . ILE A 1 134 ? 4.191 12.943 0.374 1.00 96.75 134 ILE A C 1
ATOM 1004 O O . ILE A 1 134 ? 4.653 12.542 -0.691 1.00 96.75 134 ILE A O 1
ATOM 1008 N N . ALA A 1 135 ? 2.988 13.518 0.457 1.00 97.00 135 ALA A N 1
ATOM 1009 C CA . ALA A 1 135 ? 2.098 13.653 -0.695 1.00 97.00 135 ALA A CA 1
ATOM 1010 C C . ALA A 1 135 ? 2.736 14.477 -1.830 1.00 97.00 135 ALA A C 1
ATOM 1012 O O . ALA A 1 135 ? 2.672 14.101 -2.997 1.00 97.00 135 ALA A O 1
ATOM 1013 N N . LYS A 1 136 ? 3.431 15.576 -1.497 1.00 97.38 136 LYS A N 1
ATOM 1014 C CA . LYS A 1 136 ? 4.169 16.378 -2.488 1.00 97.38 136 LYS A CA 1
ATOM 1015 C C . LYS A 1 136 ? 5.314 15.605 -3.143 1.00 97.38 136 LYS A C 1
ATOM 1017 O O . LYS A 1 136 ? 5.550 15.792 -4.333 1.00 97.38 136 LYS A O 1
ATOM 1022 N N . SER A 1 137 ? 6.053 14.786 -2.392 1.00 97.38 137 SER A N 1
ATOM 1023 C CA . SER A 1 137 ? 7.108 13.950 -2.979 1.00 97.38 137 SER A CA 1
ATOM 1024 C C . SER A 1 137 ? 6.542 12.834 -3.851 1.00 97.38 137 SER A C 1
ATOM 1026 O O . SER A 1 137 ? 7.103 12.588 -4.910 1.00 97.38 137 SER A O 1
ATOM 1028 N N . GLN A 1 138 ? 5.422 12.222 -3.456 1.00 97.94 138 GLN A N 1
ATOM 1029 C CA . GLN A 1 138 ? 4.748 11.189 -4.247 1.00 97.94 138 GLN A CA 1
ATOM 1030 C C . GLN A 1 138 ? 4.268 11.744 -5.589 1.00 97.94 138 GLN A C 1
ATOM 1032 O O . GLN A 1 138 ? 4.621 11.195 -6.623 1.00 97.94 138 GLN A O 1
ATOM 1037 N N . ALA A 1 139 ? 3.604 12.903 -5.594 1.00 97.81 139 ALA A N 1
ATOM 1038 C CA . ALA A 1 139 ? 3.175 13.548 -6.836 1.00 97.81 139 ALA A CA 1
ATOM 1039 C C . ALA A 1 139 ? 4.352 13.877 -7.777 1.00 97.81 139 ALA A C 1
ATOM 1041 O O . ALA A 1 139 ? 4.243 13.758 -8.994 1.00 97.81 139 ALA A O 1
ATOM 1042 N N . ARG A 1 140 ? 5.508 14.276 -7.225 1.00 98.06 140 ARG A N 1
ATOM 1043 C CA . ARG A 1 140 ? 6.724 14.485 -8.029 1.00 98.06 140 ARG A CA 1
ATOM 1044 C C . ARG A 1 140 ? 7.285 13.180 -8.579 1.00 98.06 140 ARG A C 1
ATOM 1046 O O . ARG A 1 140 ? 7.773 13.176 -9.702 1.00 98.06 140 ARG A O 1
ATOM 1053 N N . GLN A 1 141 ? 7.253 12.113 -7.788 1.00 97.88 141 GLN A N 1
ATOM 1054 C CA . GLN A 1 141 ? 7.728 10.805 -8.213 1.00 97.88 141 GLN A CA 1
ATOM 1055 C C . GLN A 1 141 ? 6.867 10.255 -9.354 1.00 97.88 141 GLN A C 1
ATOM 1057 O O . GLN A 1 141 ? 7.415 9.775 -10.337 1.00 97.88 141 GLN A O 1
ATOM 1062 N N . GLU A 1 142 ? 5.547 10.405 -9.272 1.00 98.12 142 GLU A N 1
ATOM 1063 C CA . GLU A 1 142 ? 4.621 10.000 -10.335 1.00 98.12 142 GLU A CA 1
ATOM 1064 C C . GLU A 1 142 ? 4.899 10.741 -11.654 1.00 98.12 142 GLU A C 1
ATOM 1066 O O . GLU A 1 142 ? 4.974 10.110 -12.709 1.00 98.12 142 GLU A O 1
ATOM 1071 N N . GLU A 1 143 ? 5.133 12.060 -11.610 1.00 98.25 143 GLU A N 1
ATOM 1072 C CA . GLU A 1 143 ? 5.502 12.817 -12.816 1.00 98.25 143 GLU A CA 1
ATOM 1073 C C . GLU A 1 143 ? 6.852 12.353 -13.380 1.00 98.25 143 GLU A C 1
ATOM 1075 O O . GLU A 1 143 ? 6.982 12.112 -14.579 1.00 98.25 143 GLU A O 1
ATOM 1080 N N . GLN A 1 144 ? 7.852 12.151 -12.517 1.00 98.25 144 GLN A N 1
ATOM 1081 C CA . GLN A 1 144 ? 9.167 11.660 -12.936 1.00 98.25 144 GLN A CA 1
ATOM 1082 C C . GLN A 1 144 ? 9.092 10.266 -13.566 1.00 98.25 144 GLN A C 1
ATOM 1084 O O . GLN A 1 144 ? 9.758 10.005 -14.566 1.00 98.25 144 GLN A O 1
ATOM 1089 N N . GLU A 1 145 ? 8.288 9.362 -13.012 1.00 98.00 145 GLU A N 1
ATOM 1090 C CA . GLU A 1 145 ? 8.078 8.025 -13.570 1.00 98.00 145 GLU A CA 1
ATOM 1091 C C . GLU A 1 145 ? 7.430 8.096 -14.956 1.00 98.00 145 GLU A C 1
ATOM 1093 O O . GLU A 1 145 ? 7.839 7.362 -15.863 1.00 98.00 145 GLU A O 1
ATOM 1098 N N . ARG A 1 146 ? 6.492 9.030 -15.154 1.00 97.94 146 ARG A N 1
ATOM 1099 C CA . ARG A 1 146 ? 5.867 9.301 -16.453 1.00 97.94 146 ARG A CA 1
ATOM 1100 C C . ARG A 1 146 ? 6.891 9.796 -17.475 1.00 97.94 146 ARG A C 1
ATOM 1102 O O . ARG A 1 146 ? 7.002 9.220 -18.557 1.00 97.94 146 ARG A O 1
ATOM 1109 N N . GLU A 1 147 ? 7.681 10.807 -17.118 1.00 98.25 147 GLU A N 1
ATOM 1110 C CA . GLU A 1 147 ? 8.727 11.368 -17.982 1.00 98.25 147 GLU A CA 1
ATOM 1111 C C . GLU A 1 147 ? 9.796 10.328 -18.340 1.00 98.25 147 GLU A C 1
ATOM 1113 O O . GLU A 1 147 ? 10.161 10.171 -19.506 1.00 98.25 147 GLU A O 1
ATOM 1118 N N . VAL A 1 148 ? 10.278 9.570 -17.352 1.00 98.25 148 VAL A N 1
ATOM 1119 C CA . VAL A 1 148 ? 11.268 8.507 -17.566 1.00 98.25 148 VAL A CA 1
ATOM 1120 C C . VAL A 1 148 ? 10.692 7.400 -18.445 1.00 98.25 148 VAL A C 1
ATOM 1122 O O . VAL A 1 148 ? 11.403 6.886 -19.310 1.00 98.25 148 VAL A O 1
ATOM 1125 N N . GLY A 1 149 ? 9.419 7.042 -18.266 1.00 97.88 149 GLY A N 1
ATOM 1126 C CA . GLY A 1 149 ? 8.718 6.094 -19.130 1.00 97.88 149 GLY A CA 1
ATOM 1127 C C . GLY A 1 149 ? 8.685 6.556 -20.588 1.00 97.88 149 GLY A C 1
ATOM 1128 O O . GLY A 1 149 ? 9.078 5.805 -21.483 1.00 97.88 149 GLY A O 1
ATOM 1129 N N . GLU A 1 150 ? 8.304 7.812 -20.831 1.00 98.31 150 GLU A N 1
ATOM 1130 C CA . GLU A 1 150 ? 8.293 8.397 -22.176 1.00 98.31 150 GLU A CA 1
ATOM 1131 C C . GLU A 1 150 ? 9.695 8.462 -22.796 1.00 98.31 150 GLU A C 1
ATOM 1133 O O . GLU A 1 150 ? 9.881 8.097 -23.960 1.00 98.31 150 GLU A O 1
ATOM 1138 N N . LEU A 1 151 ? 10.699 8.897 -22.029 1.00 98.62 151 LEU A N 1
ATOM 1139 C CA . LEU A 1 151 ? 12.082 8.972 -22.498 1.00 98.62 151 LEU A CA 1
ATOM 1140 C C . LEU A 1 151 ? 12.629 7.588 -22.844 1.00 98.62 151 LEU A C 1
ATOM 1142 O O . LEU A 1 151 ? 13.252 7.444 -23.892 1.00 98.62 151 LEU A O 1
ATOM 1146 N N . ARG A 1 152 ? 12.354 6.566 -22.024 1.00 98.38 152 ARG A N 1
ATOM 1147 C CA . ARG A 1 152 ? 12.744 5.174 -22.303 1.00 98.38 152 ARG A CA 1
ATOM 1148 C C . ARG A 1 152 ? 12.115 4.646 -23.586 1.00 98.38 152 ARG A C 1
ATOM 1150 O O . ARG A 1 152 ? 12.800 3.993 -24.365 1.00 98.38 152 ARG A O 1
ATOM 1157 N N . ALA A 1 153 ? 10.841 4.947 -23.832 1.00 98.19 153 ALA A N 1
ATOM 1158 C CA . ALA A 1 153 ? 10.184 4.551 -25.074 1.00 98.19 153 ALA A CA 1
ATOM 1159 C C . ALA A 1 153 ? 10.840 5.226 -26.291 1.00 98.19 153 ALA A C 1
ATOM 1161 O O . ALA A 1 153 ? 11.166 4.564 -27.274 1.00 98.19 153 ALA A O 1
ATOM 1162 N N . ARG A 1 154 ? 11.113 6.536 -26.207 1.00 98.31 154 ARG A N 1
ATOM 1163 C CA . ARG A 1 154 ? 11.770 7.284 -27.292 1.00 98.31 154 ARG A CA 1
ATOM 1164 C C . ARG A 1 154 ? 13.194 6.799 -27.550 1.00 98.31 154 ARG A C 1
ATOM 1166 O O . ARG A 1 154 ? 13.582 6.666 -28.710 1.00 98.31 154 ARG A O 1
ATOM 1173 N N . THR A 1 155 ? 13.977 6.542 -26.503 1.00 98.38 155 THR A N 1
ATOM 1174 C CA . THR A 1 155 ? 15.346 6.037 -26.661 1.00 98.38 155 THR A CA 1
ATOM 1175 C C . THR A 1 155 ? 15.354 4.624 -27.219 1.00 98.38 155 THR A C 1
ATOM 1177 O O . THR A 1 155 ? 16.160 4.357 -28.104 1.00 98.38 155 THR A O 1
ATOM 1180 N N . ALA A 1 156 ? 14.435 3.754 -26.791 1.00 98.31 156 ALA A N 1
ATOM 1181 C CA . ALA A 1 156 ? 14.283 2.420 -27.363 1.00 98.31 156 ALA A CA 1
ATOM 1182 C C . ALA A 1 156 ? 14.010 2.484 -28.874 1.00 98.31 156 ALA A C 1
ATOM 1184 O O . ALA A 1 156 ? 14.745 1.870 -29.641 1.00 98.31 156 ALA A O 1
ATOM 1185 N N . SER A 1 157 ? 13.052 3.305 -29.321 1.00 98.00 157 SER A N 1
ATOM 1186 C CA . SER A 1 157 ? 12.762 3.458 -30.755 1.00 98.00 157 SER A CA 1
ATOM 1187 C C . SER A 1 157 ? 13.928 4.048 -31.556 1.00 98.00 157 SER A C 1
ATOM 1189 O O . SER A 1 157 ? 14.123 3.704 -32.719 1.00 98.00 157 SER A O 1
ATOM 1191 N N . LEU A 1 158 ? 14.706 4.966 -30.974 1.00 98.19 158 LEU A N 1
ATOM 1192 C CA . LEU A 1 158 ? 15.897 5.507 -31.636 1.00 98.19 158 LEU A CA 1
ATOM 1193 C C . LEU A 1 158 ? 17.013 4.467 -31.739 1.00 98.19 158 LEU A C 1
ATOM 1195 O O . LEU A 1 158 ? 17.670 4.391 -32.776 1.00 98.19 158 LEU A O 1
ATOM 1199 N N . LEU A 1 159 ? 17.220 3.677 -30.685 1.00 98.00 159 LEU A N 1
ATOM 1200 C CA . LEU A 1 159 ? 18.202 2.598 -30.678 1.00 98.00 159 LEU A CA 1
ATOM 1201 C C . LEU A 1 159 ? 17.831 1.518 -31.687 1.00 98.00 159 LEU A C 1
ATOM 1203 O O . LEU A 1 159 ? 18.696 1.112 -32.449 1.00 98.00 159 LEU A O 1
ATOM 1207 N N . GLU A 1 160 ? 16.567 1.109 -31.740 1.00 97.31 160 GLU A N 1
ATOM 1208 C CA . GLU A 1 160 ? 16.057 0.146 -32.719 1.00 97.31 160 GLU A CA 1
ATOM 1209 C C . GLU A 1 160 ? 16.354 0.606 -34.152 1.00 97.31 160 GLU A C 1
ATOM 1211 O O . GLU A 1 160 ? 17.071 -0.076 -34.881 1.00 97.31 160 GLU A O 1
ATOM 1216 N N . ARG A 1 161 ? 15.956 1.835 -34.508 1.00 96.44 161 ARG A N 1
ATOM 1217 C CA . ARG A 1 161 ? 16.252 2.417 -35.831 1.00 96.44 161 ARG A CA 1
ATOM 1218 C C . ARG A 1 161 ? 17.747 2.508 -36.118 1.00 96.44 161 ARG A C 1
ATOM 1220 O O . ARG A 1 161 ? 18.178 2.311 -37.252 1.00 96.44 161 ARG A O 1
ATOM 1227 N N . TRP A 1 162 ? 18.548 2.863 -35.115 1.00 97.19 162 TRP A N 1
ATOM 1228 C CA . TRP A 1 162 ? 19.997 2.927 -35.271 1.00 97.19 162 TRP A CA 1
ATOM 1229 C C . TRP A 1 162 ? 20.584 1.535 -35.516 1.00 97.19 162 TRP A C 1
ATOM 1231 O O . TRP A 1 162 ? 21.402 1.387 -36.419 1.00 97.19 162 TRP A O 1
ATOM 1241 N N . TYR A 1 163 ? 20.146 0.516 -34.776 1.00 97.31 163 TYR A N 1
ATOM 1242 C CA . TYR A 1 163 ? 20.580 -0.866 -34.971 1.00 97.31 163 TYR A CA 1
ATOM 1243 C C . TYR A 1 163 ? 20.215 -1.376 -36.367 1.00 97.31 163 TYR A C 1
ATOM 1245 O O . TYR A 1 163 ? 21.090 -1.884 -37.068 1.00 97.31 163 TYR A O 1
ATOM 1253 N N . GLU A 1 164 ? 18.973 -1.177 -36.804 1.00 95.94 164 GLU A N 1
ATOM 1254 C CA . GLU A 1 164 ? 18.511 -1.579 -38.136 1.00 95.94 164 GLU A CA 1
ATOM 1255 C C . GLU A 1 164 ? 19.326 -0.906 -39.249 1.00 95.94 164 GLU A C 1
ATOM 1257 O O . GLU A 1 164 ? 19.902 -1.570 -40.108 1.00 95.94 164 GLU A O 1
ATOM 1262 N N . LEU A 1 165 ? 19.446 0.424 -39.221 1.00 94.12 165 LEU A N 1
ATOM 1263 C CA . LEU A 1 165 ? 20.088 1.157 -40.314 1.00 94.12 165 LEU A CA 1
ATOM 1264 C C . LEU A 1 165 ? 21.614 1.049 -40.296 1.00 94.12 165 LEU A C 1
ATOM 1266 O O . LEU A 1 165 ? 22.248 0.985 -41.348 1.00 94.12 165 LEU A O 1
ATOM 1270 N N . ARG A 1 166 ? 22.229 1.117 -39.111 1.00 91.94 166 ARG A N 1
ATOM 1271 C CA . ARG A 1 166 ? 23.685 1.262 -38.984 1.00 91.94 166 ARG A CA 1
ATOM 1272 C C . ARG A 1 166 ? 24.389 -0.044 -38.714 1.00 91.94 166 ARG A C 1
ATOM 1274 O O . ARG A 1 166 ? 25.501 -0.183 -39.196 1.00 91.94 166 ARG A O 1
ATOM 1281 N N . VAL A 1 167 ? 23.814 -0.953 -37.935 1.00 94.19 167 VAL A N 1
ATOM 1282 C CA . VAL A 1 167 ? 24.483 -2.223 -37.628 1.00 94.19 167 VAL A CA 1
ATOM 1283 C C . VAL A 1 167 ? 24.118 -3.254 -38.683 1.00 94.19 167 VAL A C 1
ATOM 1285 O O . VAL A 1 167 ? 25.012 -3.779 -39.341 1.00 94.19 167 VAL A O 1
ATOM 1288 N N . VAL A 1 168 ? 22.821 -3.484 -38.899 1.00 94.56 168 VAL A N 1
ATOM 1289 C CA . VAL A 1 168 ? 22.353 -4.473 -39.881 1.00 94.56 168 VAL A CA 1
ATOM 1290 C C . VAL A 1 168 ? 22.642 -3.990 -41.301 1.00 94.56 168 VAL A C 1
ATOM 1292 O O . VAL A 1 168 ? 23.352 -4.673 -42.033 1.00 94.56 168 VAL A O 1
ATOM 1295 N N . GLY A 1 169 ? 22.213 -2.774 -41.656 1.00 93.31 169 GLY A N 1
ATOM 1296 C CA . GLY A 1 169 ? 22.420 -2.239 -43.007 1.00 93.31 169 GLY A CA 1
ATOM 1297 C C . GLY A 1 169 ? 23.893 -2.124 -43.429 1.00 93.31 169 GLY A C 1
ATOM 1298 O O . GLY A 1 169 ? 24.236 -2.447 -44.563 1.00 93.31 169 GLY A O 1
ATOM 1299 N N . GLN A 1 170 ? 24.796 -1.714 -42.529 1.00 93.62 170 GLN A N 1
ATOM 1300 C CA . GLN A 1 170 ? 26.236 -1.729 -42.837 1.00 93.62 170 GLN A CA 1
ATOM 1301 C C . GLN A 1 170 ? 26.778 -3.156 -42.908 1.00 93.62 170 GLN A C 1
ATOM 1303 O O . GLN A 1 170 ? 27.620 -3.431 -43.752 1.00 93.62 170 GLN A O 1
ATOM 1308 N N . GLY A 1 171 ? 26.315 -4.060 -42.039 1.00 94.31 171 GLY A N 1
ATOM 1309 C CA . GLY A 1 171 ? 26.710 -5.467 -42.066 1.00 94.31 171 GLY A CA 1
ATOM 1310 C C . GLY A 1 171 ? 26.419 -6.124 -43.415 1.00 94.31 171 GLY A C 1
ATOM 1311 O O . GLY A 1 171 ? 27.296 -6.778 -43.967 1.00 94.31 171 GLY A O 1
ATOM 1312 N N . GLU A 1 172 ? 25.240 -5.879 -43.989 1.00 94.19 172 GLU A N 1
ATOM 1313 C CA . GLU A 1 172 ? 24.879 -6.366 -45.328 1.00 94.19 172 GLU A CA 1
ATOM 1314 C C . GLU A 1 172 ? 25.823 -5.828 -46.413 1.00 94.19 172 GLU A C 1
ATOM 1316 O O . GLU A 1 172 ? 26.312 -6.595 -47.241 1.00 94.19 172 GLU A O 1
ATOM 1321 N N . GLN A 1 173 ? 26.149 -4.530 -46.371 1.00 92.94 173 GLN A N 1
ATOM 1322 C CA . GLN A 1 173 ? 27.099 -3.923 -47.312 1.00 92.94 173 GLN A CA 1
ATOM 1323 C C . GLN A 1 173 ? 28.514 -4.489 -47.154 1.00 92.94 173 GLN A C 1
ATOM 1325 O O . GLN A 1 173 ? 29.187 -4.750 -48.151 1.00 92.94 173 GLN A O 1
ATOM 1330 N N . TRP A 1 174 ? 28.967 -4.706 -45.916 1.00 95.75 174 TRP A N 1
ATOM 1331 C CA . TRP A 1 174 ? 30.263 -5.323 -45.640 1.00 95.75 174 TRP A CA 1
ATOM 1332 C C . TRP A 1 174 ? 30.337 -6.750 -46.176 1.00 95.75 174 TRP A C 1
ATOM 1334 O O . TRP A 1 174 ? 31.335 -7.097 -46.801 1.00 95.75 174 TRP A O 1
ATOM 1344 N N . ILE A 1 175 ? 29.279 -7.544 -45.989 1.00 96.62 175 ILE A N 1
ATOM 1345 C CA . ILE A 1 175 ? 29.193 -8.907 -46.527 1.00 96.62 175 ILE A CA 1
ATOM 1346 C C . ILE A 1 175 ? 29.241 -8.874 -48.058 1.00 96.62 175 ILE A C 1
ATOM 1348 O O . ILE A 1 175 ? 30.036 -9.594 -48.656 1.00 96.62 175 ILE A O 1
ATOM 1352 N N . GLU A 1 176 ? 28.465 -7.999 -48.703 1.00 96.88 176 GLU A N 1
ATOM 1353 C CA . GLU A 1 176 ? 28.481 -7.854 -50.164 1.00 96.88 176 GLU A CA 1
ATOM 1354 C C . GLU A 1 176 ? 29.879 -7.471 -50.683 1.00 96.88 176 GLU A C 1
ATOM 1356 O O . GLU A 1 176 ? 30.363 -8.004 -51.687 1.00 96.88 176 GLU A O 1
ATOM 1361 N N . TRP A 1 177 ? 30.555 -6.540 -50.007 1.00 97.50 177 TRP A N 1
ATOM 1362 C CA . TRP A 1 177 ? 31.914 -6.135 -50.366 1.00 97.50 177 TRP A CA 1
ATOM 1363 C C . TRP A 1 177 ? 32.921 -7.264 -50.164 1.00 97.50 177 TRP A C 1
ATOM 1365 O O . TRP A 1 177 ? 33.795 -7.449 -51.014 1.00 97.50 177 TRP A O 1
ATOM 1375 N N . GLU A 1 178 ? 32.791 -8.042 -49.093 1.00 97.19 178 GLU A N 1
ATOM 1376 C CA . GLU A 1 178 ? 33.635 -9.205 -48.842 1.00 97.19 178 GLU A CA 1
ATOM 1377 C C . GLU A 1 178 ? 33.425 -10.294 -49.903 1.00 97.19 178 GLU A C 1
ATOM 1379 O O . GLU A 1 178 ? 34.400 -10.814 -50.444 1.00 97.19 178 GLU A O 1
ATOM 1384 N N . GLU A 1 179 ? 32.184 -10.579 -50.302 1.00 97.38 179 GLU A N 1
ATOM 1385 C CA . GLU A 1 179 ? 31.882 -11.527 -51.382 1.00 97.38 179 GLU A CA 1
ATOM 1386 C C . GLU A 1 179 ? 32.496 -11.097 -52.720 1.00 97.38 179 GLU A C 1
ATOM 1388 O O . GLU A 1 179 ? 33.090 -11.917 -53.436 1.00 97.38 179 GLU A O 1
ATOM 1393 N N . ARG A 1 180 ? 32.398 -9.803 -53.054 1.00 97.00 180 ARG A N 1
ATOM 1394 C CA . ARG A 1 180 ? 33.025 -9.232 -54.256 1.00 97.00 180 ARG A CA 1
ATOM 1395 C C . ARG A 1 180 ? 34.543 -9.335 -54.196 1.00 97.00 180 ARG A C 1
ATOM 1397 O O . ARG A 1 180 ? 35.156 -9.760 -55.176 1.00 97.00 180 ARG A O 1
ATOM 1404 N N . LEU A 1 181 ? 35.145 -8.995 -53.057 1.00 97.88 181 LEU A N 1
ATOM 1405 C CA . LEU A 1 181 ? 36.588 -9.089 -52.854 1.00 97.88 181 LEU A CA 1
ATOM 1406 C C . LEU A 1 181 ? 37.070 -10.536 -52.984 1.00 97.88 181 LEU A C 1
ATOM 1408 O O . LEU A 1 181 ? 38.026 -10.790 -53.711 1.00 97.88 181 LEU A O 1
ATOM 1412 N N . GLN A 1 182 ? 36.373 -11.494 -52.369 1.00 97.25 182 GLN A N 1
ATOM 1413 C CA . GLN A 1 182 ? 36.662 -12.921 -52.519 1.00 97.25 182 GLN A CA 1
ATOM 1414 C C . GLN A 1 182 ? 36.507 -13.390 -53.973 1.00 97.25 182 GLN A C 1
ATOM 1416 O O . GLN A 1 182 ? 37.245 -14.267 -54.424 1.00 97.25 182 GLN A O 1
ATOM 1421 N N . GLY A 1 183 ? 35.547 -12.833 -54.718 1.00 97.06 183 GLY A N 1
ATOM 1422 C CA . GLY A 1 183 ? 35.388 -13.058 -56.155 1.00 97.06 183 GLY A CA 1
ATOM 1423 C C . GLY A 1 183 ? 36.636 -12.663 -56.940 1.00 97.06 183 GLY A C 1
ATOM 1424 O O . GLY A 1 183 ? 37.215 -13.503 -57.632 1.00 97.06 183 GLY A O 1
ATOM 1425 N N . VAL A 1 184 ? 37.085 -11.421 -56.757 1.00 97.31 184 VAL A N 1
ATOM 1426 C CA . VAL A 1 184 ? 38.303 -10.888 -57.383 1.00 97.31 184 VAL A CA 1
ATOM 1427 C C . VAL A 1 184 ? 39.537 -11.674 -56.940 1.00 97.31 184 VAL A C 1
ATOM 1429 O O . VAL A 1 184 ? 40.359 -12.050 -57.770 1.00 97.31 184 VAL A O 1
ATOM 1432 N N . GLU A 1 185 ? 39.659 -12.002 -55.654 1.00 96.62 185 GLU A N 1
ATOM 1433 C CA . GLU A 1 185 ? 40.785 -12.778 -55.132 1.00 96.62 185 GLU A CA 1
ATOM 1434 C C . GLU A 1 185 ? 40.854 -14.174 -55.772 1.00 96.62 185 GLU A C 1
ATOM 1436 O O . GLU A 1 185 ? 41.927 -14.645 -56.155 1.00 96.62 185 GLU A O 1
ATOM 1441 N N . ARG A 1 186 ? 39.702 -14.834 -55.958 1.00 95.88 186 ARG A N 1
ATOM 1442 C CA . ARG A 1 186 ? 39.618 -16.115 -56.674 1.00 95.88 186 ARG A CA 1
ATOM 1443 C C . ARG A 1 186 ? 40.077 -15.985 -58.126 1.00 95.88 186 ARG A C 1
ATOM 1445 O O . ARG A 1 186 ? 40.759 -16.886 -58.612 1.00 95.88 186 ARG A O 1
ATOM 1452 N N . GLU A 1 187 ? 39.714 -14.911 -58.820 1.00 95.75 187 GLU A N 1
ATOM 1453 C CA . GLU A 1 187 ? 40.153 -14.657 -60.199 1.00 95.75 187 GLU A CA 1
ATOM 1454 C C . GLU A 1 187 ? 41.657 -14.389 -60.285 1.00 95.75 187 GLU A C 1
ATOM 1456 O O . GLU A 1 187 ? 42.341 -15.018 -61.093 1.00 95.75 187 GLU A O 1
ATOM 1461 N N . VAL A 1 188 ? 42.196 -13.555 -59.393 1.00 95.62 188 VAL A N 1
ATOM 1462 C CA . VAL A 1 188 ? 43.638 -13.290 -59.306 1.00 95.62 188 VAL A CA 1
ATOM 1463 C C . VAL A 1 188 ? 44.409 -14.584 -59.041 1.00 95.62 188 VAL A C 1
ATOM 1465 O O . VAL A 1 188 ? 45.339 -14.892 -59.784 1.00 95.62 188 VAL A O 1
ATOM 1468 N N . ARG A 1 189 ? 43.979 -15.414 -58.077 1.00 93.38 189 ARG A N 1
ATOM 1469 C CA . ARG A 1 189 ? 44.617 -16.719 -57.812 1.00 93.38 189 ARG A CA 1
ATOM 1470 C C . ARG A 1 189 ? 44.575 -17.656 -59.024 1.00 93.38 189 ARG A C 1
ATOM 1472 O O . ARG A 1 189 ? 45.528 -18.403 -59.251 1.00 93.38 189 ARG A O 1
ATOM 1479 N N . ARG A 1 190 ? 43.492 -17.643 -59.814 1.00 92.25 190 ARG A N 1
ATOM 1480 C CA . ARG A 1 190 ? 43.391 -18.445 -61.051 1.00 92.25 190 ARG A CA 1
ATOM 1481 C C . ARG A 1 190 ? 44.387 -17.976 -62.108 1.00 92.25 190 ARG A C 1
ATOM 1483 O O . ARG A 1 190 ? 45.066 -18.816 -62.699 1.00 92.25 190 ARG A O 1
ATOM 1490 N N . GLU A 1 191 ? 44.496 -16.667 -62.323 1.00 92.62 191 GLU A N 1
ATOM 1491 C CA . GLU A 1 191 ? 45.438 -16.084 -63.284 1.00 92.62 191 GLU A CA 1
ATOM 1492 C C . GLU A 1 191 ? 46.895 -16.277 -62.856 1.00 92.62 191 GLU A C 1
ATOM 1494 O O . GLU A 1 191 ? 47.732 -16.666 -63.668 1.00 92.62 191 GLU A O 1
ATOM 1499 N N . GLU A 1 192 ? 47.210 -16.098 -61.574 1.00 89.94 192 GLU A N 1
ATOM 1500 C CA . GLU A 1 192 ? 48.536 -16.403 -61.032 1.00 89.94 192 GLU A CA 1
ATOM 1501 C C . GLU A 1 192 ? 48.888 -17.886 -61.199 1.00 89.94 192 GLU A C 1
ATOM 1503 O O . GLU A 1 192 ? 49.991 -18.216 -61.636 1.00 89.94 192 GLU A O 1
ATOM 1508 N N . GLY A 1 193 ? 47.945 -18.793 -60.926 1.00 89.56 193 GLY A N 1
ATOM 1509 C CA . GLY A 1 193 ? 48.128 -20.226 -61.153 1.00 89.56 193 GLY A CA 1
ATOM 1510 C C . GLY A 1 193 ? 48.276 -20.599 -62.633 1.00 89.56 193 GLY A C 1
ATOM 1511 O O . GLY A 1 193 ? 48.941 -21.582 -62.960 1.00 89.56 193 GLY A O 1
ATOM 1512 N N . ARG A 1 194 ? 47.672 -19.839 -63.554 1.00 87.75 194 ARG A N 1
ATOM 1513 C CA . ARG A 1 194 ? 47.884 -19.996 -64.999 1.00 87.75 194 ARG A CA 1
ATOM 1514 C C . ARG A 1 194 ? 49.281 -19.524 -65.401 1.00 87.75 194 ARG A C 1
ATOM 1516 O O . ARG A 1 194 ? 50.010 -20.303 -66.001 1.00 87.75 194 ARG A O 1
ATOM 1523 N N . LYS A 1 195 ? 49.693 -18.329 -64.970 1.00 85.12 195 LYS A N 1
ATOM 1524 C CA . LYS A 1 195 ? 51.041 -17.791 -65.218 1.00 85.12 195 LYS A CA 1
ATOM 1525 C C . LYS A 1 195 ? 52.150 -18.679 -64.652 1.00 85.12 195 LYS A C 1
ATOM 1527 O O . LYS A 1 195 ? 53.168 -18.847 -65.309 1.00 85.12 195 LYS A O 1
ATOM 1532 N N . ARG A 1 196 ? 51.969 -19.272 -63.465 1.00 79.19 196 ARG A N 1
ATOM 1533 C CA . ARG A 1 196 ? 52.941 -20.226 -62.894 1.00 79.19 196 ARG A CA 1
ATOM 1534 C C . ARG A 1 196 ? 53.081 -21.484 -63.747 1.00 79.19 196 ARG A C 1
ATOM 1536 O O . ARG A 1 196 ? 54.198 -21.874 -64.043 1.00 79.19 196 ARG A O 1
ATOM 1543 N N . ARG A 1 197 ? 51.966 -22.059 -64.209 1.00 75.62 197 ARG A N 1
ATOM 1544 C CA . ARG A 1 197 ? 51.987 -23.217 -65.119 1.00 75.62 197 ARG A CA 1
ATOM 1545 C C . ARG A 1 197 ? 52.593 -22.878 -66.479 1.00 75.62 197 ARG A C 1
ATOM 1547 O O . ARG A 1 197 ? 53.326 -23.685 -67.021 1.00 75.62 197 ARG A O 1
ATOM 1554 N N . GLU A 1 198 ? 52.314 -21.694 -67.019 1.00 76.75 198 GLU A N 1
ATOM 1555 C CA . GLU A 1 198 ? 52.936 -21.213 -68.261 1.00 76.75 198 GLU A CA 1
ATOM 1556 C C . GLU A 1 198 ? 54.444 -20.931 -68.075 1.00 76.75 198 GLU A C 1
ATOM 1558 O O . GLU A 1 198 ? 55.223 -21.145 -68.999 1.00 76.75 198 GLU A O 1
ATOM 1563 N N . GLY A 1 199 ? 54.872 -20.508 -66.879 1.00 63.31 199 GLY A N 1
ATOM 1564 C CA . GLY A 1 199 ? 56.277 -20.282 -66.519 1.00 63.31 199 GLY A CA 1
ATOM 1565 C C . GLY A 1 199 ? 57.074 -21.539 -66.139 1.00 63.31 199 GLY A C 1
ATOM 1566 O O . GLY A 1 199 ? 58.296 -21.498 -66.188 1.00 63.31 199 GLY A O 1
ATOM 1567 N N . GLU A 1 200 ? 56.413 -22.646 -65.790 1.00 52.91 200 GLU A N 1
ATOM 1568 C CA . GLU A 1 200 ? 57.032 -23.959 -65.521 1.00 52.91 200 GLU A CA 1
ATOM 1569 C C . GLU A 1 200 ? 57.184 -24.834 -66.787 1.00 52.91 200 GLU A C 1
ATOM 1571 O O . GLU A 1 200 ? 57.734 -25.929 -66.710 1.00 52.91 200 GLU A O 1
ATOM 1576 N N . VAL A 1 201 ? 56.709 -24.378 -67.956 1.00 47.44 201 VAL A N 1
ATOM 1577 C CA . VAL A 1 201 ? 56.744 -25.123 -69.239 1.00 47.44 201 VAL A CA 1
ATOM 1578 C C . VAL A 1 201 ? 57.953 -24.740 -70.123 1.00 47.44 201 VAL A C 1
ATOM 1580 O O . VAL A 1 201 ? 57.980 -25.041 -71.315 1.00 47.44 201 VAL A O 1
ATOM 1583 N N . PHE A 1 202 ? 58.997 -24.138 -69.546 1.00 40.69 202 PHE A N 1
ATOM 1584 C CA . PHE A 1 202 ? 60.292 -23.925 -70.209 1.00 40.69 202 PHE A CA 1
ATOM 1585 C C . PHE A 1 202 ? 61.432 -24.628 -69.476 1.00 40.69 202 PHE A C 1
ATOM 1587 O O . PHE A 1 202 ? 61.551 -24.432 -68.246 1.00 40.69 202 PHE A O 1
#

Secondary structure (DSSP, 8-state):
-HHHHHHHHHHHHHHHHHHHHHHH-----------TTS-HHHHHHHHHHHHHHHHHH-HHHHHHHHHHHH-GGGTS---TTS---SS-HHHHHHHHHHHHHHHHHHHHHHHHHHSSPPPPHHHHHHHHHHHHHHHHHHHHHHHHHHHHHHHHHHHHHHHHHHIIIIIIHHHHHHHHHHHH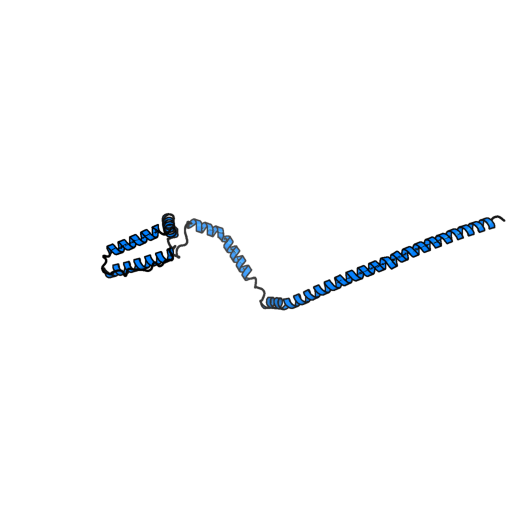HHHHHHHHHHHHHHHHHHHT--

Solvent-accessible surface area (backbone atoms only — not comparable to full-atom values): 11721 Å² total; per-residue (Å²): 112,71,64,60,55,51,55,53,48,53,51,48,51,56,50,50,55,51,50,48,31,73,74,68,71,54,82,86,82,76,88,72,82,78,64,92,82,62,59,69,68,59,54,51,54,49,51,52,51,51,51,52,49,48,44,72,72,30,70,68,50,43,50,49,52,50,45,44,70,77,38,54,74,78,73,53,77,73,58,96,84,61,78,88,70,88,58,54,74,70,53,53,51,51,49,51,63,70,44,46,66,56,55,55,53,51,50,52,52,50,52,56,52,67,68,54,69,74,76,59,64,71,61,57,52,51,53,59,68,44,48,67,57,52,53,54,50,50,58,51,48,55,52,49,52,50,51,51,51,52,49,51,53,53,50,49,56,50,50,50,53,43,42,52,57,58,52,50,47,45,48,55,51,51,51,54,51,49,54,51,51,54,50,53,50,53,50,53,54,50,52,52,56,46,52,50,56,65,64,66,74,114

Sequence (202 aa):
MESISLETLELLESRLHRIEYAVTGKTQRASEVPSHASTISSRLGSLERGLQSLAQGSEVVSELLQLQTRHPSYFHTLSASSPPSSLSSSQVLAIVLASAPLYSETASRLTSLADLTVPPTPALTSLISLQPRIAKSQARQEEQEREVGELRARTASLLERWYELRVVGQGEQWIEWEERLQGVEREVRREEGRKRREGEVF

pLDDT: mean 82.23, std 15.05, range [37.59, 98.62]

Organism: Viridothelium virens (NCBI:txid1048519)

Foldseek 3Di:
DVVVLVVVLVVLVVVLQVVLCVQVVDPPDDDDPPPPPDDSVVSVVVSVVSVVCSCVVGPVNVVVVVCCVVCVPVPPPPPPPDDPPPDDPVRVVVVCVVCVVVVVVVVVVVVVVVVPDDPDPVVVVVVVVCVVVVVVVVVVVVVVVVVVVVVVVVVVVVVVVCCVCPVVVVVVVVVVVVVVVVVVVVVVVVVVVVVVVVVVPD

InterPro domains:
  IPR009991 Dynactin subunit 3 [PF07426] (9-178)